Protein AF-0000000080255207 (afdb_homodimer)

Nearest PDB structures (foldseek):
  7ung-assembly1_B9  TM=3.417E-01  e=5.383E+00  Homo sapiens
  8i7r-assembly1_C6  TM=3.557E-01  e=6.731E+00  Mus musculus
  7ung-assembly1_B0  TM=2.820E-01  e=6.731E+00  Homo sapiens
  7ung-assembly1_B9  TM=3.415E-01  e=4.835E+00  Homo sapiens
  8i7r-assembly1_C6  TM=3.539E-01  e=5.406E+00  Mus musculus

Sequence (356 aa):
MAAMGSPAFNKKSSTHNKHGVPFLYSPQSVLHAMDQFNHAVDTMEHNVLVPCRLQDIDDPVMGDLHAAYKLLARTKINLMYGDTVEVHRKTSRMQPPPVSPTAMTDSTMSLASDGSSETSDIGGDGDSPSPTPTLDPTMVKLHQALNQNLRTLCGILEQMTEAANRVTNLYLNEVAGPMAAMGSPAFNKKSSTHNKHGVPFLYSPQSVLHAMDQFNHAVDTMEHNVLVPCRLQDIDDPVMGDLHAAYKLLARTKINLMYGDTVEVHRKTSRMQPPPVSPTAMTDSTMSLASDGSSETSDIGGDGDSPSPTPTLDPTMVKLHQALNQNLRTLCGILEQMTEAANRVTNLYLNEVAGP

Structure (mmCIF, N/CA/C/O backbone):
data_AF-0000000080255207-model_v1
#
loop_
_entity.id
_entity.type
_entity.pdbx_description
1 polymer 'Mid1-interacting protein 1'
#
loop_
_atom_site.group_PDB
_atom_site.id
_atom_site.type_symbol
_atom_site.label_atom_id
_atom_site.label_alt_id
_atom_site.label_comp_id
_atom_site.label_asym_id
_atom_site.label_entity_id
_atom_site.label_seq_id
_atom_site.pdbx_PDB_ins_code
_atom_site.Cartn_x
_atom_site.Cartn_y
_atom_site.Cartn_z
_atom_site.occupancy
_atom_site.B_iso_or_equiv
_atom_site.auth_seq_id
_atom_site.auth_comp_id
_atom_site.auth_asym_id
_atom_site.auth_atom_id
_atom_site.pdbx_PDB_model_num
ATOM 1 N N . MET A 1 1 ? -30.031 61.875 -6.086 1 28.55 1 MET A N 1
ATOM 2 C CA . MET A 1 1 ? -28.891 61.219 -5.445 1 28.55 1 MET A CA 1
ATOM 3 C C . MET A 1 1 ? -28.969 59.719 -5.66 1 28.55 1 MET A C 1
ATOM 5 O O . MET A 1 1 ? -29.891 59.062 -5.172 1 28.55 1 MET A O 1
ATOM 9 N N . ALA A 1 2 ? -28.422 59.281 -6.836 1 33.31 2 ALA A N 1
ATOM 10 C CA . ALA A 1 2 ? -28.594 58 -7.527 1 33.31 2 ALA A CA 1
ATOM 11 C C . ALA A 1 2 ? -27.938 56.875 -6.742 1 33.31 2 ALA A C 1
ATOM 13 O O . ALA A 1 2 ? -26.812 57 -6.281 1 33.31 2 ALA A O 1
ATOM 14 N N . ALA A 1 3 ? -28.781 56.125 -5.953 1 36.72 3 ALA A N 1
ATOM 15 C CA . ALA A 1 3 ? -28.453 54.969 -5.148 1 36.72 3 ALA A CA 1
ATOM 16 C C . ALA A 1 3 ? -27.703 53.906 -5.973 1 36.72 3 ALA A C 1
ATOM 18 O O . ALA A 1 3 ? -28.203 53.438 -6.996 1 36.72 3 ALA A O 1
ATOM 19 N N . MET A 1 4 ? -26.359 54.094 -6.086 1 34.66 4 MET A N 1
ATOM 20 C CA . MET A 1 4 ? -25.469 53.188 -6.781 1 34.66 4 MET A CA 1
ATOM 21 C C . MET A 1 4 ? -25.641 51.75 -6.277 1 34.66 4 MET A C 1
ATOM 23 O O . MET A 1 4 ? -25.672 51.531 -5.066 1 34.66 4 MET A O 1
ATOM 27 N N . GLY A 1 5 ? -26.484 50.969 -6.938 1 35.03 5 GLY A N 1
ATOM 28 C CA . GLY A 1 5 ? -26.734 49.562 -6.73 1 35.03 5 GLY A CA 1
ATOM 29 C C . GLY A 1 5 ? -25.453 48.75 -6.559 1 35.03 5 GLY A C 1
ATOM 30 O O . GLY A 1 5 ? -24.484 48.969 -7.277 1 35.03 5 GLY A O 1
ATOM 31 N N . SER A 1 6 ? -25.062 48.469 -5.27 1 36.28 6 SER A N 1
ATOM 32 C CA . SER A 1 6 ? -23.906 47.656 -4.93 1 36.28 6 SER A CA 1
ATOM 33 C C . SER A 1 6 ? -23.938 46.312 -5.703 1 36.28 6 SER A C 1
ATOM 35 O O . SER A 1 6 ? -24.969 45.656 -5.762 1 36.28 6 SER A O 1
ATOM 37 N N . PRO A 1 7 ? -23.016 46.219 -6.738 1 35.06 7 PRO A N 1
ATOM 38 C CA . PRO A 1 7 ? -22.953 44.938 -7.492 1 35.06 7 PRO A CA 1
ATOM 39 C C . PRO A 1 7 ? -22.828 43.719 -6.586 1 35.06 7 PRO A C 1
ATOM 41 O O . PRO A 1 7 ? -22.344 43.844 -5.461 1 35.06 7 PRO A O 1
ATOM 44 N N . ALA A 1 8 ? -23.859 42.844 -6.551 1 33.44 8 ALA A N 1
ATOM 45 C CA . ALA A 1 8 ? -23.906 41.5 -5.949 1 33.44 8 ALA A CA 1
ATOM 46 C C . ALA A 1 8 ? -22.656 40.688 -6.297 1 33.44 8 ALA A C 1
ATOM 48 O O . ALA A 1 8 ? -22.25 40.625 -7.461 1 33.44 8 ALA A O 1
ATOM 49 N N . PHE A 1 9 ? -21.578 40.719 -5.418 1 31.22 9 PHE A N 1
ATOM 50 C CA . PHE A 1 9 ? -20.453 39.812 -5.496 1 31.22 9 PHE A CA 1
ATOM 51 C C . PHE A 1 9 ? -20.953 38.375 -5.691 1 31.22 9 PHE A C 1
ATOM 53 O O . PHE A 1 9 ? -21.656 37.844 -4.84 1 31.22 9 PHE A O 1
ATOM 60 N N . ASN A 1 10 ? -21.156 37.969 -6.938 1 29.92 10 ASN A N 1
ATOM 61 C CA . ASN A 1 10 ? -21.391 36.562 -7.277 1 29.92 10 ASN A CA 1
ATOM 62 C C . ASN A 1 10 ? -20.375 35.625 -6.617 1 29.92 10 ASN A C 1
ATOM 64 O O . ASN A 1 10 ? -19.172 35.75 -6.887 1 29.92 10 ASN A O 1
ATOM 68 N N . LYS A 1 11 ? -20.641 35.312 -5.355 1 33.31 11 LYS A N 1
ATOM 69 C CA . LYS A 1 11 ? -19.906 34.188 -4.762 1 33.31 11 LYS A CA 1
ATOM 70 C C . LYS A 1 11 ? -19.766 33.031 -5.754 1 33.31 11 LYS A C 1
ATOM 72 O O . LYS A 1 11 ? -20.75 32.406 -6.105 1 33.31 11 LYS A O 1
ATOM 77 N N . LYS A 1 12 ? -18.844 33.156 -6.75 1 32.31 12 LYS A N 1
ATOM 78 C CA . LYS A 1 12 ? -18.5 31.984 -7.57 1 32.31 12 LYS A CA 1
ATOM 79 C C . LYS A 1 12 ? -18.328 30.734 -6.715 1 32.31 12 LYS A C 1
ATOM 81 O O . LYS A 1 12 ? -17.5 30.703 -5.809 1 32.31 12 LYS A O 1
ATOM 86 N N . SER A 1 13 ? -19.375 30 -6.52 1 31.97 13 SER A N 1
ATOM 87 C CA . SER A 1 13 ? -19.297 28.609 -6.078 1 31.97 13 SER A CA 1
ATOM 88 C C . SER A 1 13 ? -18.188 27.859 -6.797 1 31.97 13 SER A C 1
ATOM 90 O O . SER A 1 13 ? -18.188 27.766 -8.031 1 31.97 13 SER A O 1
ATOM 92 N N . SER A 1 14 ? -16.953 28.172 -6.434 1 34.31 14 SER A N 1
ATOM 93 C CA . SER A 1 14 ? -15.938 27.266 -6.926 1 34.31 14 SER A CA 1
ATOM 94 C C . SER A 1 14 ? -16.438 25.812 -6.934 1 34.31 14 SER A C 1
ATOM 96 O O . SER A 1 14 ? -16.781 25.266 -5.887 1 34.31 14 SER A O 1
ATOM 98 N N . THR A 1 15 ? -17.203 25.531 -7.93 1 33.31 15 THR A N 1
ATOM 99 C CA . THR A 1 15 ? -17.359 24.109 -8.25 1 33.31 15 THR A CA 1
ATOM 100 C C . THR A 1 15 ? -16.016 23.391 -8.172 1 33.31 15 THR A C 1
ATOM 102 O O . THR A 1 15 ? -15.094 23.688 -8.938 1 33.31 15 THR A O 1
ATOM 105 N N . HIS A 1 16 ? -15.461 23.109 -7.031 1 34.41 16 HIS A N 1
ATOM 106 C CA . HIS A 1 16 ? -14.484 22.031 -6.98 1 34.41 16 HIS A CA 1
ATOM 107 C C . HIS A 1 16 ? -14.844 20.922 -7.973 1 34.41 16 HIS A C 1
ATOM 109 O O . HIS A 1 16 ? -15.953 20.391 -7.934 1 34.41 16 HIS A O 1
ATOM 115 N N . ASN A 1 17 ? -14.531 21.125 -9.18 1 33.78 17 ASN A N 1
ATOM 116 C CA . ASN A 1 17 ? -14.516 20.031 -10.148 1 33.78 17 ASN A CA 1
ATOM 117 C C . ASN A 1 17 ? -14.172 18.703 -9.484 1 33.78 17 ASN A C 1
ATOM 119 O O . ASN A 1 17 ? -13.008 18.453 -9.156 1 33.78 17 ASN A O 1
ATOM 123 N N . LYS A 1 18 ? -14.977 18.188 -8.609 1 38.16 18 LYS A N 1
ATOM 124 C CA . LYS A 1 18 ? -15 16.781 -8.25 1 38.16 18 LYS A CA 1
ATOM 125 C C . LYS A 1 18 ? -14.883 15.891 -9.492 1 38.16 18 LYS A C 1
ATOM 127 O O . LYS A 1 18 ? -15.562 14.867 -9.602 1 38.16 18 LYS A O 1
ATOM 132 N N . HIS A 1 19 ? -14.617 16.391 -10.625 1 39.28 19 HIS A N 1
ATOM 133 C CA . HIS A 1 19 ? -14.633 15.625 -11.867 1 39.28 19 HIS A CA 1
ATOM 134 C C . HIS A 1 19 ? -13.758 14.383 -11.766 1 39.28 19 HIS A C 1
ATOM 136 O O . HIS A 1 19 ? -13.398 13.789 -12.781 1 39.28 19 HIS A O 1
ATOM 142 N N . GLY A 1 20 ? -12.945 14.203 -10.672 1 39.5 20 GLY A N 1
ATOM 143 C CA . GLY A 1 20 ? -12.164 12.977 -10.758 1 39.5 20 GLY A CA 1
ATOM 144 C C . GLY A 1 20 ? -13.023 11.734 -10.906 1 39.5 20 GLY A C 1
ATOM 145 O O . GLY A 1 20 ? -14.18 11.719 -10.5 1 39.5 20 GLY A O 1
ATOM 146 N N . VAL A 1 21 ? -13.125 11.047 -11.969 1 43.66 21 VAL A N 1
ATOM 147 C CA . VAL A 1 21 ? -13.648 9.688 -11.961 1 43.66 21 VAL A CA 1
ATOM 148 C C . VAL A 1 21 ? -13.578 9.117 -10.547 1 43.66 21 VAL A C 1
ATOM 150 O O . VAL A 1 21 ? -12.516 9.102 -9.922 1 43.66 21 VAL A O 1
ATOM 153 N N . PRO A 1 22 ? -14.562 9.234 -9.711 1 49.91 22 PRO A N 1
ATOM 154 C CA . PRO A 1 22 ? -14.461 8.625 -8.383 1 49.91 22 PRO A CA 1
ATOM 155 C C . PRO A 1 22 ? -13.781 7.258 -8.414 1 49.91 22 PRO A C 1
ATOM 157 O O . PRO A 1 22 ? -14.273 6.336 -9.07 1 49.91 22 PRO A O 1
ATOM 160 N N . PHE A 1 23 ? -12.586 7.102 -8.758 1 58.91 23 PHE A N 1
ATOM 161 C CA . PHE A 1 23 ? -12.055 5.77 -8.508 1 58.91 23 PHE A CA 1
ATOM 162 C C . PHE A 1 23 ? -12.734 5.125 -7.309 1 58.91 23 PHE A C 1
ATOM 164 O O . PHE A 1 23 ? -12.594 5.598 -6.18 1 58.91 23 PHE A O 1
ATOM 171 N N . LEU A 1 24 ? -13.898 4.449 -7.496 1 77.25 24 LEU A N 1
ATOM 172 C CA . LEU A 1 24 ? -14.672 3.77 -6.465 1 77.25 24 LEU A CA 1
ATOM 173 C C . LEU A 1 24 ? -13.883 2.619 -5.855 1 77.25 24 LEU A C 1
ATOM 175 O O . LEU A 1 24 ? -13.93 1.492 -6.355 1 77.25 24 LEU A O 1
ATOM 179 N N . TYR A 1 25 ? -12.773 3.092 -5.121 1 89.94 25 TYR A N 1
ATOM 180 C CA . TYR A 1 25 ? -12.117 2.041 -4.352 1 89.94 25 TYR A CA 1
ATOM 181 C C . TYR A 1 25 ? -13 1.572 -3.205 1 89.94 25 TYR A C 1
ATOM 183 O O . TYR A 1 25 ? -13.758 2.359 -2.639 1 89.94 25 TYR A O 1
ATOM 191 N N . SER A 1 26 ? -12.883 0.245 -2.92 1 92.12 26 SER A N 1
ATOM 192 C CA . SER A 1 26 ? -13.539 -0.256 -1.719 1 92.12 26 SER A CA 1
ATOM 193 C C . SER A 1 26 ? -13.07 0.497 -0.477 1 92.12 26 SER A C 1
ATOM 195 O O . SER A 1 26 ? -11.875 0.755 -0.316 1 92.12 26 SER A O 1
ATOM 197 N N . PRO A 1 27 ? -14.023 0.902 0.382 1 92.06 27 PRO A N 1
ATOM 198 C CA . PRO A 1 27 ? -13.648 1.655 1.581 1 92.06 27 PRO A CA 1
ATOM 199 C C . PRO A 1 27 ? -12.664 0.896 2.473 1 92.06 27 PRO A C 1
ATOM 201 O O . PRO A 1 27 ? -12.008 1.497 3.326 1 92.06 27 PRO A O 1
ATOM 204 N N . GLN A 1 28 ? -12.523 -0.422 2.248 1 90.31 28 GLN A N 1
ATOM 205 C CA . GLN A 1 28 ? -11.656 -1.241 3.086 1 90.31 28 GLN A CA 1
ATOM 206 C C . GLN A 1 28 ? -10.305 -1.475 2.416 1 90.31 28 GLN A C 1
ATOM 208 O O . GLN A 1 28 ? -9.406 -2.07 3.012 1 90.31 28 GLN A O 1
ATOM 213 N N . SER A 1 29 ? -10.133 -0.924 1.296 1 94.88 29 SER A N 1
ATOM 214 C CA . SER A 1 29 ? -8.914 -1.2 0.544 1 94.88 29 SER A CA 1
ATOM 215 C C . SER A 1 29 ? -7.816 -0.203 0.89 1 94.88 29 SER A C 1
ATOM 217 O O . SER A 1 29 ? -8.102 0.938 1.259 1 94.88 29 SER A O 1
ATOM 219 N N . VAL A 1 30 ? -6.684 -0.628 0.721 1 96.88 30 VAL A N 1
ATOM 220 C CA . VAL A 1 30 ? -5.535 0.245 0.938 1 96.88 30 VAL A CA 1
ATOM 221 C C . VAL A 1 30 ? -5.574 1.408 -0.049 1 96.88 30 VAL A C 1
ATOM 223 O O . VAL A 1 30 ? -5.141 2.518 0.271 1 96.88 30 VAL A O 1
ATOM 226 N N . LEU A 1 31 ? -6.047 1.137 -1.214 1 96.25 31 LEU A N 1
ATOM 227 C CA . LEU A 1 31 ? -6.152 2.172 -2.236 1 96.25 31 LEU A CA 1
ATOM 228 C C . LEU A 1 31 ? -7.074 3.297 -1.78 1 96.25 31 LEU A C 1
ATOM 230 O O . LEU A 1 31 ? -6.809 4.469 -2.047 1 96.25 31 LEU A O 1
ATOM 234 N N . HIS A 1 32 ? -8.133 2.893 -1.104 1 96.25 32 HIS A N 1
ATOM 235 C CA . HIS A 1 32 ? -9.031 3.895 -0.54 1 96.25 32 HIS A CA 1
ATOM 236 C C . HIS A 1 32 ? -8.328 4.727 0.523 1 96.25 32 HIS A C 1
ATOM 238 O O . HIS A 1 32 ? -8.438 5.957 0.531 1 96.25 32 HIS A O 1
ATOM 244 N N . ALA A 1 33 ? -7.621 4.074 1.362 1 97.75 33 ALA A N 1
ATOM 245 C CA . ALA A 1 33 ? -6.887 4.777 2.41 1 97.75 33 ALA A CA 1
ATOM 246 C C . ALA A 1 33 ? -5.852 5.727 1.812 1 97.75 33 ALA A C 1
ATOM 248 O O . ALA A 1 33 ? -5.684 6.852 2.289 1 97.75 33 ALA A O 1
ATOM 249 N N . MET A 1 34 ? -5.125 5.32 0.817 1 97.5 34 MET A N 1
ATOM 250 C CA . MET A 1 34 ? -4.141 6.156 0.135 1 97.5 34 MET A CA 1
ATOM 251 C C . MET A 1 34 ? -4.805 7.379 -0.493 1 97.5 34 MET A C 1
ATOM 253 O O . MET A 1 34 ? -4.281 8.492 -0.404 1 97.5 34 MET A O 1
ATOM 257 N N . ASP A 1 35 ? -5.898 7.125 -1.105 1 97.31 35 ASP A N 1
ATOM 258 C CA . ASP A 1 35 ? -6.637 8.211 -1.742 1 97.31 35 ASP A CA 1
ATOM 259 C C . ASP A 1 35 ? -7.109 9.234 -0.71 1 97.31 35 ASP A C 1
ATOM 261 O O . ASP A 1 35 ? -7.008 10.445 -0.935 1 97.31 35 ASP A O 1
ATOM 265 N N . GLN A 1 36 ? -7.594 8.773 0.369 1 98.19 36 GLN A N 1
ATOM 266 C CA . GLN A 1 36 ? -8.031 9.672 1.435 1 98.19 36 GLN A CA 1
ATOM 267 C C . GLN A 1 36 ? -6.871 10.523 1.943 1 98.19 36 GLN A C 1
ATOM 269 O O . GLN A 1 36 ? -7.02 11.734 2.131 1 98.19 36 GLN A O 1
ATOM 274 N N . PHE A 1 37 ? -5.805 9.867 2.17 1 98.69 37 PHE A N 1
ATOM 275 C CA . PHE A 1 37 ? -4.633 10.586 2.645 1 98.69 37 PHE A CA 1
ATOM 276 C C . PHE A 1 37 ? -4.184 11.625 1.626 1 98.69 37 PHE A C 1
ATOM 278 O O . PHE A 1 37 ? -3.943 12.781 1.978 1 98.69 37 PHE A O 1
ATOM 285 N N . ASN A 1 38 ? -4.027 11.266 0.378 1 98.38 38 ASN A N 1
ATOM 286 C CA . ASN A 1 38 ? -3.625 12.188 -0.681 1 98.38 38 ASN A CA 1
ATOM 287 C C . ASN A 1 38 ? -4.543 13.398 -0.752 1 98.38 38 ASN A C 1
ATOM 289 O O . ASN A 1 38 ? -4.078 14.531 -0.879 1 98.38 38 ASN A O 1
ATOM 293 N N . HIS A 1 39 ? -5.793 13.125 -0.651 1 98.19 39 HIS A N 1
ATOM 294 C CA . HIS A 1 39 ? -6.77 14.203 -0.702 1 98.19 39 HIS A CA 1
ATOM 295 C C . HIS A 1 39 ? -6.613 15.148 0.49 1 98.19 39 HIS A C 1
ATOM 297 O O . HIS A 1 39 ? -6.668 16.375 0.333 1 98.19 39 HIS A O 1
ATOM 303 N N . ALA A 1 40 ? -6.473 14.586 1.638 1 98.81 40 ALA A N 1
ATOM 304 C CA . ALA A 1 40 ? -6.301 15.398 2.84 1 98.81 40 ALA A CA 1
ATOM 305 C C . ALA A 1 40 ? -5.066 16.297 2.729 1 98.81 40 ALA A C 1
ATOM 307 O O . ALA A 1 40 ? -5.109 17.469 3.092 1 98.81 40 ALA A O 1
ATOM 308 N N . VAL A 1 41 ? -3.963 15.781 2.24 1 98.88 41 VAL A N 1
ATOM 309 C CA . VAL A 1 41 ? -2.74 16.562 2.109 1 98.88 41 VAL A CA 1
ATOM 310 C C . VAL A 1 41 ? -2.91 17.609 1.009 1 98.88 41 VAL A C 1
ATOM 312 O O . VAL A 1 41 ? -2.445 18.75 1.144 1 98.88 41 VAL A O 1
ATOM 315 N N . ASP A 1 42 ? -3.557 17.266 -0.059 1 98.5 42 ASP A N 1
ATOM 316 C CA . ASP A 1 42 ? -3.865 18.25 -1.083 1 98.5 42 ASP A CA 1
ATOM 317 C C . ASP A 1 42 ? -4.648 19.422 -0.494 1 98.5 42 ASP A C 1
ATOM 319 O O . ASP A 1 42 ? -4.34 20.578 -0.767 1 98.5 42 ASP A O 1
ATOM 323 N N . THR A 1 43 ? -5.637 19.094 0.191 1 98.75 43 THR A N 1
ATOM 324 C CA . THR A 1 43 ? -6.457 20.109 0.846 1 98.75 43 THR A CA 1
ATOM 325 C C . THR A 1 43 ? -5.613 20.953 1.8 1 98.75 43 THR A C 1
ATOM 327 O O . THR A 1 43 ? -5.758 22.172 1.845 1 98.75 43 THR A O 1
ATOM 330 N N . MET A 1 44 ? -4.785 20.297 2.617 1 98.69 44 MET A N 1
ATOM 331 C CA . MET A 1 44 ? -3.861 20.984 3.52 1 98.69 44 MET A CA 1
ATOM 332 C C . MET A 1 44 ? -2.992 21.969 2.76 1 98.69 44 MET A C 1
ATOM 334 O O . MET A 1 44 ? -2.928 23.156 3.121 1 98.69 44 MET A O 1
ATOM 338 N N . GLU A 1 45 ? -2.389 21.531 1.677 1 98.5 45 GLU A N 1
ATOM 339 C CA . GLU A 1 45 ? -1.49 22.359 0.877 1 98.5 45 GLU A CA 1
ATOM 340 C C . GLU A 1 45 ? -2.24 23.516 0.223 1 98.5 45 GLU A C 1
ATOM 342 O O . GLU A 1 45 ? -1.688 24.609 0.057 1 98.5 45 GLU A O 1
ATOM 347 N N . HIS A 1 46 ? -3.449 23.328 -0.116 1 97.88 46 HIS A N 1
ATOM 348 C CA . HIS A 1 46 ? -4.266 24.344 -0.764 1 97.88 46 HIS A CA 1
ATOM 349 C C . HIS A 1 46 ? -4.68 25.438 0.224 1 97.88 46 HIS A C 1
ATOM 351 O O . HIS A 1 46 ? -4.734 26.609 -0.132 1 97.88 46 HIS A O 1
ATOM 357 N N . ASN A 1 47 ? -4.926 25.078 1.382 1 97.62 47 ASN A N 1
ATOM 358 C CA . ASN A 1 47 ? -5.484 26 2.365 1 97.62 47 ASN A CA 1
ATOM 359 C C . ASN A 1 47 ? -4.387 26.703 3.152 1 97.62 47 ASN A C 1
ATOM 361 O O . ASN A 1 47 ? -4.555 27.859 3.551 1 97.62 47 ASN A O 1
ATOM 365 N N . VAL A 1 48 ? -3.305 25.969 3.418 1 97.94 48 VAL A N 1
ATOM 366 C CA . VAL A 1 48 ? -2.199 26.562 4.156 1 97.94 48 VAL A CA 1
ATOM 367 C C . VAL A 1 48 ? -1.355 27.422 3.221 1 97.94 48 VAL A C 1
ATOM 369 O O . VAL A 1 48 ? -0.366 26.953 2.654 1 97.94 48 VAL A O 1
ATOM 372 N N . LEU A 1 49 ? -1.619 28.719 3.176 1 95.62 49 LEU A N 1
ATOM 373 C CA . LEU A 1 49 ? -1.043 29.625 2.189 1 95.62 49 LEU A CA 1
ATOM 374 C C . LEU A 1 49 ? 0.357 30.062 2.605 1 95.62 49 LEU A C 1
ATOM 376 O O . LEU A 1 49 ? 1.215 30.312 1.754 1 95.62 49 LEU A O 1
ATOM 380 N N . VAL A 1 50 ? 0.615 30.219 3.869 1 96.38 50 VAL A N 1
ATOM 381 C CA . VAL A 1 50 ? 1.909 30.609 4.426 1 96.38 50 VAL A CA 1
ATOM 382 C C . VAL A 1 50 ? 2.316 29.609 5.508 1 96.38 50 VAL A C 1
ATOM 384 O O . VAL A 1 50 ? 2.115 29.859 6.699 1 96.38 50 VAL A O 1
ATOM 387 N N . PRO A 1 51 ? 3.039 28.547 5.195 1 96.56 51 PRO A N 1
ATOM 388 C CA . PRO A 1 51 ? 3.314 27.438 6.109 1 96.56 51 PRO A CA 1
ATOM 389 C C . PRO A 1 51 ? 4.043 27.875 7.375 1 96.56 51 PRO A C 1
ATOM 391 O O . PRO A 1 51 ? 3.783 27.344 8.461 1 96.56 51 PRO A O 1
ATOM 394 N N . CYS A 1 52 ? 4.852 28.891 7.328 1 96 52 CYS A N 1
ATOM 395 C CA . CYS A 1 52 ? 5.637 29.312 8.484 1 96 52 CYS A CA 1
ATOM 396 C C . CYS A 1 52 ? 4.742 29.875 9.578 1 96 52 CYS A C 1
ATOM 398 O O . CYS A 1 52 ? 5.152 29.984 10.734 1 96 52 CYS A O 1
ATOM 400 N N . ARG A 1 53 ? 3.488 30.328 9.25 1 96.31 53 ARG A N 1
ATOM 401 C CA . AR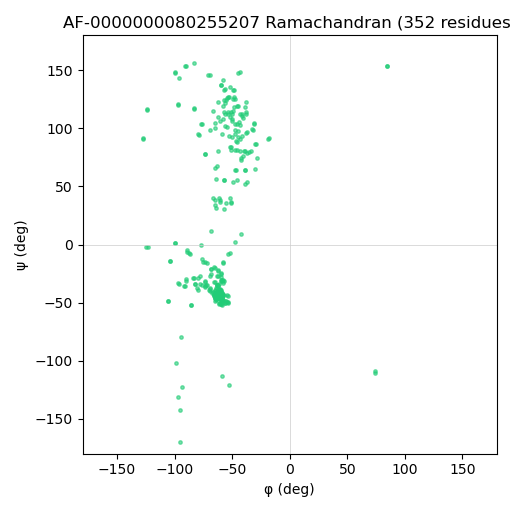G A 1 53 ? 2.555 30.844 10.242 1 96.31 53 ARG A CA 1
ATOM 402 C C . ARG A 1 53 ? 2.125 29.734 11.211 1 96.31 53 ARG A C 1
ATOM 404 O O . ARG A 1 53 ? 1.653 30.031 12.312 1 96.31 53 ARG A O 1
ATOM 411 N N . LEU A 1 54 ? 2.297 28.531 10.812 1 97 54 LEU A N 1
ATOM 412 C CA . LEU A 1 54 ? 1.992 27.391 11.68 1 97 54 LEU A CA 1
ATOM 413 C C . LEU A 1 54 ? 2.885 27.391 12.914 1 97 54 LEU A C 1
ATOM 415 O O . LEU A 1 54 ? 2.521 26.828 13.945 1 97 54 LEU A O 1
ATOM 419 N N . GLN A 1 55 ? 4.031 27.938 12.812 1 95.44 55 GLN A N 1
ATOM 420 C CA . GLN A 1 55 ? 4.961 28 13.938 1 95.44 55 GLN A CA 1
ATOM 421 C C . GLN A 1 55 ? 4.383 28.812 15.086 1 95.44 55 GLN A C 1
ATOM 423 O O . GLN A 1 55 ? 4.824 28.672 16.234 1 95.44 55 GLN A O 1
ATOM 428 N N . ASP A 1 56 ? 3.398 29.703 14.781 1 93.94 56 ASP A N 1
ATOM 429 C CA . ASP A 1 56 ? 2.809 30.594 15.773 1 93.94 56 ASP A CA 1
ATOM 430 C C . ASP A 1 56 ? 1.645 29.922 16.5 1 93.94 56 ASP A C 1
ATOM 432 O O . ASP A 1 56 ? 1.047 30.5 17.406 1 93.94 56 ASP A O 1
ATOM 436 N N . ILE A 1 57 ? 1.313 28.797 16.016 1 95.31 57 ILE A N 1
ATOM 437 C CA . ILE A 1 57 ? 0.197 28.062 16.609 1 95.31 57 ILE A CA 1
ATOM 438 C C . ILE A 1 57 ? 0.726 27.016 17.594 1 95.31 57 ILE A C 1
ATOM 440 O O . ILE A 1 57 ? 1.54 26.172 17.219 1 95.31 57 ILE A O 1
ATOM 444 N N . ASP A 1 58 ? 0.295 27.156 18.859 1 91.5 58 ASP A N 1
ATOM 445 C CA . ASP A 1 58 ? 0.658 26.172 19.859 1 91.5 58 ASP A CA 1
ATOM 446 C C . ASP A 1 58 ? -0.284 24.969 19.812 1 91.5 58 ASP A C 1
ATOM 448 O O . ASP A 1 58 ? -1.488 25.109 20.047 1 91.5 58 ASP A O 1
ATOM 452 N N . ASP A 1 59 ? 0.206 23.828 19.516 1 95.44 59 ASP A N 1
ATOM 453 C CA . ASP A 1 59 ? -0.576 22.594 19.484 1 95.44 59 ASP A CA 1
ATOM 454 C C . ASP A 1 59 ? 0.022 21.531 20.406 1 95.44 59 ASP A C 1
ATOM 456 O O . ASP A 1 59 ? 1.111 21.016 20.141 1 95.44 59 ASP A O 1
ATOM 460 N N . PRO A 1 60 ? -0.691 21.141 21.406 1 94.25 60 PRO A N 1
ATOM 461 C CA . PRO A 1 60 ? -0.158 20.172 22.359 1 94.25 60 PRO A CA 1
ATOM 462 C C . PRO A 1 60 ? -0.103 18.75 21.781 1 94.25 60 PRO A C 1
ATOM 464 O O . PRO A 1 60 ? 0.59 17.891 22.328 1 94.25 60 PRO A O 1
ATOM 467 N N . VAL A 1 61 ? -0.769 18.547 20.719 1 95.19 61 VAL A N 1
ATOM 468 C CA . VAL A 1 61 ? -0.881 17.203 20.156 1 95.19 61 VAL A CA 1
ATOM 469 C C . VAL A 1 61 ? 0.319 16.922 19.25 1 95.19 61 VAL A C 1
ATOM 471 O O . VAL A 1 61 ? 1.042 15.945 19.469 1 95.19 61 VAL A O 1
ATOM 474 N N . MET A 1 62 ? 0.61 17.828 18.281 1 96.31 62 MET A N 1
ATOM 475 C CA . MET A 1 62 ? 1.639 17.578 17.281 1 96.31 62 MET A CA 1
ATOM 476 C C . MET A 1 62 ? 2.9 18.375 17.578 1 96.31 62 MET A C 1
ATOM 478 O O . MET A 1 62 ? 3.965 18.094 17.031 1 96.31 62 MET A O 1
ATOM 482 N N . GLY A 1 63 ? 2.785 19.344 18.469 1 95.75 63 GLY A N 1
ATOM 483 C CA . GLY A 1 63 ? 3.91 20.219 18.734 1 95.75 63 GLY A CA 1
ATOM 484 C C . GLY A 1 63 ? 4.168 21.219 17.625 1 95.75 63 GLY A C 1
ATOM 485 O O . GLY A 1 63 ? 3.332 22.094 17.375 1 95.75 63 GLY A O 1
ATOM 486 N N . ASP A 1 64 ? 5.207 21.078 16.922 1 96.88 64 ASP A N 1
ATOM 487 C CA . ASP A 1 64 ? 5.586 21.953 15.812 1 96.88 64 ASP A CA 1
ATOM 488 C C . ASP A 1 64 ? 4.746 21.656 14.57 1 96.88 64 ASP A C 1
ATOM 490 O O . ASP A 1 64 ? 5.062 20.75 13.805 1 96.88 64 ASP A O 1
ATOM 494 N N . LEU A 1 65 ? 3.832 22.484 14.312 1 97.88 65 LEU A N 1
ATOM 495 C CA . LEU A 1 65 ? 2.879 22.25 13.227 1 97.88 65 LEU A CA 1
ATOM 496 C C . LEU A 1 65 ? 3.531 22.469 11.867 1 97.88 65 LEU A C 1
ATOM 498 O O . LEU A 1 65 ? 3.139 21.844 10.883 1 97.88 65 LEU A O 1
ATOM 502 N N . HIS A 1 66 ? 4.461 23.359 11.859 1 98.12 66 HIS A N 1
ATOM 503 C CA . HIS A 1 66 ? 5.168 23.562 10.602 1 98.12 66 HIS A CA 1
ATOM 504 C C . HIS A 1 66 ? 5.941 22.312 10.195 1 98.12 66 HIS A C 1
ATOM 506 O O . HIS A 1 66 ? 5.922 21.922 9.031 1 98.12 66 HIS A O 1
ATOM 512 N N . ALA A 1 67 ? 6.562 21.734 11.141 1 98 67 ALA A N 1
ATOM 513 C CA . ALA A 1 67 ? 7.273 20.484 10.883 1 98 67 ALA A CA 1
ATOM 514 C C . ALA A 1 67 ? 6.301 19.375 10.492 1 98 67 ALA A C 1
ATOM 516 O O . ALA A 1 67 ? 6.613 18.547 9.633 1 98 67 ALA A O 1
ATOM 517 N N . ALA A 1 68 ? 5.191 19.359 11.133 1 98.5 68 ALA A N 1
ATOM 518 C CA . ALA A 1 68 ? 4.172 18.391 10.773 1 98.5 68 ALA A CA 1
ATOM 519 C C . ALA A 1 68 ? 3.729 18.562 9.32 1 98.5 68 ALA A C 1
ATOM 521 O O . ALA A 1 68 ? 3.602 17.578 8.578 1 98.5 68 ALA A O 1
ATOM 522 N N . TYR A 1 69 ? 3.512 19.75 8.984 1 98.62 69 TYR A N 1
ATOM 523 C CA . TYR A 1 69 ? 3.139 20.094 7.617 1 98.62 69 TYR A CA 1
ATOM 524 C C . TYR A 1 69 ? 4.16 19.547 6.621 1 98.62 69 TYR A C 1
ATOM 526 O O . TYR A 1 69 ? 3.801 18.891 5.648 1 98.62 69 TYR A O 1
ATOM 534 N N . LYS A 1 70 ? 5.379 19.781 6.871 1 98.5 70 LYS A N 1
ATOM 535 C CA . LYS A 1 70 ? 6.457 19.328 5.996 1 98.5 70 LYS A CA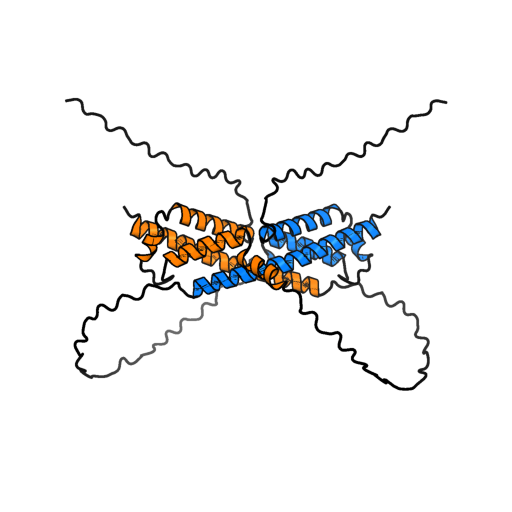 1
ATOM 536 C C . LYS A 1 70 ? 6.52 17.797 5.945 1 98.5 70 LYS A C 1
ATOM 538 O O . LYS A 1 70 ? 6.719 17.219 4.875 1 98.5 70 LYS A O 1
ATOM 543 N N . LEU A 1 71 ? 6.398 17.219 7.051 1 98.44 71 LEU A N 1
ATOM 544 C CA . LEU A 1 71 ? 6.465 15.758 7.125 1 98.44 71 LEU A CA 1
ATOM 545 C C . LEU A 1 71 ? 5.34 15.125 6.316 1 98.44 71 LEU A C 1
ATOM 547 O O . LEU A 1 71 ? 5.574 14.172 5.562 1 98.44 71 LEU A O 1
ATOM 551 N N . LEU A 1 72 ? 4.152 15.625 6.465 1 98.75 72 LEU A N 1
ATOM 552 C CA . LEU A 1 72 ? 2.99 15.086 5.766 1 98.75 72 LEU A CA 1
ATOM 553 C C . LEU A 1 72 ? 3.137 15.266 4.258 1 98.75 72 LEU A C 1
ATOM 555 O O . LEU A 1 72 ? 2.828 14.352 3.488 1 98.75 72 LEU A O 1
ATOM 559 N N . ALA A 1 73 ? 3.619 16.422 3.85 1 98.38 73 ALA A N 1
ATOM 560 C CA . ALA A 1 73 ? 3.887 16.656 2.434 1 98.38 73 ALA A CA 1
ATOM 561 C C . ALA A 1 73 ? 4.922 15.672 1.897 1 98.38 73 ALA A C 1
ATOM 563 O O . ALA A 1 73 ? 4.75 15.117 0.808 1 98.38 73 ALA A O 1
ATOM 564 N N . ARG A 1 74 ? 5.875 15.445 2.652 1 97.5 74 ARG A N 1
ATOM 565 C CA . ARG A 1 74 ? 6.914 14.492 2.273 1 97.5 74 ARG A CA 1
ATOM 566 C C . ARG A 1 74 ? 6.352 13.078 2.184 1 97.5 74 ARG A C 1
ATOM 568 O O . ARG A 1 74 ? 6.691 12.328 1.267 1 97.5 74 ARG A O 1
ATOM 575 N N . THR A 1 75 ? 5.59 12.727 3.084 1 98.06 75 THR A N 1
ATOM 576 C CA . THR A 1 75 ? 4.969 11.406 3.102 1 98.06 75 THR A CA 1
ATOM 577 C C . THR A 1 75 ? 4.16 11.172 1.83 1 98.06 75 THR A C 1
ATOM 579 O O . THR A 1 75 ? 4.227 10.094 1.234 1 98.06 75 THR A O 1
ATOM 582 N N . LYS A 1 76 ? 3.436 12.141 1.446 1 98 76 LYS A N 1
ATOM 583 C CA . LYS A 1 76 ? 2.666 12.031 0.211 1 98 76 LYS A CA 1
ATOM 584 C C . LYS A 1 76 ? 3.58 11.766 -0.982 1 98 76 LYS A C 1
ATOM 586 O O . LYS A 1 76 ? 3.281 10.914 -1.821 1 98 76 LYS A O 1
ATOM 591 N N . ILE A 1 77 ? 4.68 12.414 -1.062 1 96.38 77 ILE A N 1
ATOM 592 C CA . ILE A 1 77 ? 5.637 12.258 -2.148 1 96.38 77 ILE A CA 1
ATOM 593 C C . ILE A 1 77 ? 6.199 10.836 -2.139 1 96.38 77 ILE A C 1
ATOM 595 O O . ILE A 1 77 ? 6.242 10.172 -3.176 1 96.38 77 ILE A O 1
ATOM 599 N N . ASN A 1 78 ? 6.559 10.391 -0.959 1 95.94 78 ASN A N 1
ATOM 600 C CA . ASN A 1 78 ? 7.094 9.039 -0.834 1 95.94 78 ASN A CA 1
ATOM 601 C C . ASN A 1 78 ? 6.062 7.992 -1.234 1 95.94 78 ASN A C 1
ATOM 603 O O . ASN A 1 78 ? 6.402 6.996 -1.875 1 95.94 78 ASN A O 1
ATOM 607 N N . LEU A 1 79 ? 4.867 8.188 -0.842 1 96.88 79 LEU A N 1
ATOM 608 C CA . LEU A 1 79 ? 3.771 7.27 -1.134 1 96.88 79 LEU A CA 1
ATOM 609 C C . LEU A 1 79 ? 3.547 7.148 -2.637 1 96.88 79 LEU A C 1
ATOM 611 O O . LEU A 1 79 ? 3.385 6.047 -3.16 1 96.88 79 LEU A O 1
ATOM 615 N N . MET A 1 80 ? 3.658 8.25 -3.359 1 94.31 80 MET A N 1
ATOM 616 C CA . MET A 1 80 ? 3.293 8.305 -4.773 1 94.31 80 MET A CA 1
ATOM 617 C C . MET A 1 80 ? 4.48 7.953 -5.656 1 94.31 80 MET A C 1
ATOM 619 O O . MET A 1 80 ? 4.312 7.371 -6.73 1 94.31 80 MET A O 1
ATOM 623 N N . TYR A 1 81 ? 5.699 8.266 -5.16 1 93.19 81 TYR A N 1
ATOM 624 C CA . TYR A 1 81 ? 6.836 8.18 -6.07 1 93.19 81 TYR A CA 1
ATOM 625 C C . TYR A 1 81 ? 7.918 7.266 -5.508 1 93.19 81 TYR A C 1
ATOM 627 O O . TYR A 1 81 ? 8.883 6.938 -6.199 1 93.19 81 TYR A O 1
ATOM 635 N N . GLY A 1 82 ? 7.738 6.734 -4.328 1 92.31 82 GLY A N 1
ATOM 636 C CA . GLY A 1 82 ? 8.773 5.941 -3.676 1 92.31 82 GLY A CA 1
ATOM 637 C C . GLY A 1 82 ? 9.773 6.785 -2.916 1 92.31 82 GLY A C 1
ATOM 638 O O . GLY A 1 82 ? 9.852 8 -3.107 1 92.31 82 GLY A O 1
ATOM 639 N N . ASP A 1 83 ? 10.359 6.16 -1.904 1 83.19 83 ASP A N 1
ATOM 640 C CA . ASP A 1 83 ? 11.375 6.855 -1.111 1 83.19 83 ASP A CA 1
ATOM 641 C C . ASP A 1 83 ? 12.68 6.98 -1.883 1 83.19 83 ASP A C 1
ATOM 643 O O . ASP A 1 83 ? 13.367 5.98 -2.127 1 83.19 83 ASP A O 1
ATOM 647 N N . THR A 1 84 ? 12.828 7.875 -2.816 1 64.38 84 THR A N 1
ATOM 648 C CA . THR A 1 84 ? 14.023 8.07 -3.633 1 64.38 84 THR A CA 1
ATOM 649 C C . THR A 1 84 ? 15.242 8.336 -2.756 1 64.38 84 THR A C 1
ATOM 651 O O . THR A 1 84 ? 16.375 8.211 -3.211 1 64.38 84 THR A O 1
ATOM 654 N N . VAL A 1 85 ? 15.062 8.93 -1.665 1 55.69 85 VAL A N 1
ATOM 655 C CA . VAL A 1 85 ? 16.25 9.203 -0.865 1 55.69 85 VAL A CA 1
ATOM 656 C C . VAL A 1 85 ? 16.969 7.895 -0.541 1 55.69 85 VAL A C 1
ATOM 658 O O . VAL A 1 85 ? 18.203 7.84 -0.522 1 55.69 85 VAL A O 1
ATOM 661 N N . GLU A 1 86 ? 16.234 6.855 -0.383 1 52.5 86 GLU A N 1
ATOM 662 C CA . GLU A 1 86 ? 16.891 5.602 -0.04 1 52.5 86 GLU A CA 1
ATOM 663 C C . GLU A 1 86 ? 17.422 4.898 -1.287 1 52.5 86 GLU A C 1
ATOM 665 O O . GLU A 1 86 ? 18.312 4.047 -1.197 1 52.5 86 GLU A O 1
ATOM 670 N N . VAL A 1 87 ? 16.812 5.102 -2.383 1 48.38 87 VAL A N 1
ATOM 671 C CA . VAL A 1 87 ? 17.344 4.48 -3.594 1 48.38 87 VAL A CA 1
ATOM 672 C C . VAL A 1 87 ? 18.766 4.977 -3.854 1 48.38 87 VAL A C 1
ATOM 674 O O . VAL A 1 87 ? 19.609 4.23 -4.355 1 48.38 87 VAL A O 1
ATOM 677 N N . HIS A 1 88 ? 18.938 6.164 -3.617 1 46 88 HIS A N 1
ATOM 678 C CA . HIS A 1 88 ? 20.328 6.617 -3.738 1 46 88 HIS A CA 1
ATOM 679 C C . HIS A 1 88 ? 21.234 5.863 -2.781 1 46 88 HIS A C 1
ATOM 681 O O . HIS A 1 88 ? 22.422 5.664 -3.072 1 46 88 HIS A O 1
ATOM 687 N N . ARG A 1 89 ? 20.719 5.441 -1.753 1 41.28 89 ARG A N 1
ATOM 688 C CA . ARG A 1 89 ? 21.625 4.738 -0.851 1 41.28 89 ARG A CA 1
ATOM 689 C C . ARG A 1 89 ? 21.891 3.322 -1.345 1 41.28 89 ARG A C 1
ATOM 691 O O . ARG A 1 89 ? 22.969 2.773 -1.103 1 41.28 89 ARG A O 1
ATOM 698 N N . LYS A 1 90 ? 20.969 2.648 -1.948 1 46.75 90 LYS A N 1
ATOM 699 C CA . LYS A 1 90 ? 21.297 1.312 -2.443 1 46.75 90 LYS A CA 1
ATOM 700 C C . LYS A 1 90 ? 22.266 1.375 -3.611 1 46.75 90 LYS A C 1
ATOM 702 O O . LYS A 1 90 ? 23.062 0.45 -3.816 1 46.75 90 LYS A O 1
ATOM 707 N N . THR A 1 91 ? 22.109 2.336 -4.453 1 43.78 91 THR A N 1
ATOM 708 C CA . THR A 1 91 ? 23.078 2.445 -5.543 1 43.78 91 THR A CA 1
ATOM 709 C C . THR A 1 91 ? 24.453 2.857 -5.016 1 43.78 91 THR A C 1
ATOM 711 O O . THR A 1 91 ? 25.469 2.602 -5.66 1 43.78 91 THR A O 1
ATOM 714 N N . SER A 1 92 ? 24.391 3.52 -3.896 1 43 92 SER A N 1
ATOM 715 C CA . SER A 1 92 ? 25.719 3.908 -3.408 1 43 92 SER A CA 1
ATOM 716 C C . SER A 1 92 ? 26.406 2.738 -2.725 1 43 92 SER A C 1
ATOM 718 O O . SER A 1 92 ? 27.594 2.826 -2.396 1 43 92 SER A O 1
ATOM 720 N N . ARG A 1 93 ? 25.609 1.856 -2.158 1 39 93 ARG A N 1
ATOM 721 C CA . ARG A 1 93 ? 26.281 0.767 -1.46 1 39 93 ARG A CA 1
ATOM 722 C C . ARG A 1 93 ? 26.844 -0.251 -2.447 1 39 93 ARG A C 1
ATOM 724 O O . ARG A 1 93 ? 27.406 -1.265 -2.043 1 39 93 ARG A O 1
ATOM 731 N N . MET A 1 94 ? 26.391 -0.165 -3.666 1 38.41 94 MET A N 1
ATOM 732 C CA . MET A 1 94 ? 27.109 -1.042 -4.582 1 38.41 94 MET A CA 1
ATOM 733 C C . MET A 1 94 ? 28.594 -0.68 -4.629 1 38.41 94 MET A C 1
ATOM 735 O O . MET A 1 94 ? 29.031 0.074 -5.504 1 38.41 94 MET A O 1
ATOM 739 N N . GLN A 1 95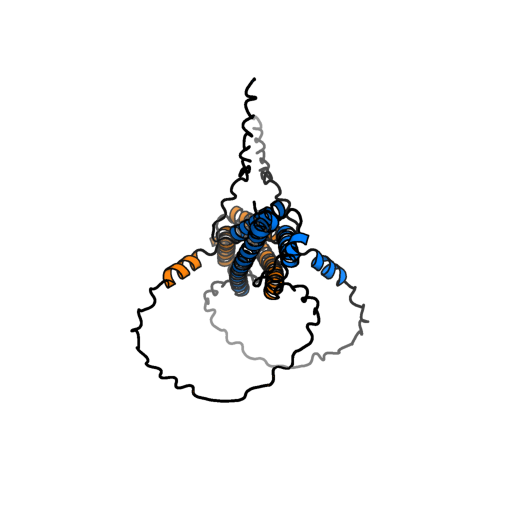 ? 29.141 -0.332 -3.488 1 39.53 95 GLN A N 1
ATOM 740 C CA . GLN A 1 95 ? 30.594 -0.309 -3.543 1 39.53 95 GLN A CA 1
ATOM 741 C C . GLN A 1 95 ? 31.156 -1.663 -3.973 1 39.53 95 GLN A C 1
ATOM 743 O O . GLN A 1 95 ? 30.688 -2.707 -3.518 1 39.53 95 GLN A O 1
ATOM 748 N N . PRO A 1 96 ? 31.938 -1.784 -4.984 1 40.31 96 PRO A N 1
ATOM 749 C CA . PRO A 1 96 ? 32.562 -3.01 -5.48 1 40.31 96 PRO A CA 1
ATOM 750 C C . PRO A 1 96 ? 33.219 -3.838 -4.367 1 40.31 96 PRO A C 1
ATOM 752 O O . PRO A 1 96 ? 33.844 -3.281 -3.465 1 40.31 96 PRO A O 1
ATOM 755 N N . PRO A 1 97 ? 32.562 -4.902 -3.969 1 40.06 97 PRO A N 1
ATOM 756 C CA . PRO A 1 97 ? 33.219 -5.719 -2.943 1 40.06 97 PRO A CA 1
ATOM 757 C C . PRO A 1 97 ? 34.719 -5.82 -3.141 1 40.06 97 PRO A C 1
ATOM 759 O O . PRO A 1 97 ? 35.219 -5.734 -4.27 1 40.06 97 PRO A O 1
ATOM 762 N N . PRO A 1 98 ? 35.438 -5.453 -2.213 1 37.78 98 PRO A N 1
ATOM 763 C CA . PRO A 1 98 ? 36.875 -5.613 -2.402 1 37.78 98 PRO A CA 1
ATOM 764 C C . PRO A 1 98 ? 37.281 -7.008 -2.898 1 37.78 98 PRO A C 1
ATOM 766 O O . PRO A 1 98 ? 36.594 -7.984 -2.584 1 37.78 98 PRO A O 1
ATOM 769 N N . VAL A 1 99 ? 37.844 -7.09 -3.996 1 34.59 99 VAL A N 1
ATOM 770 C CA . VAL A 1 99 ? 38.406 -8.25 -4.68 1 34.59 99 VAL A CA 1
ATOM 771 C C . VAL A 1 99 ? 39.281 -9.047 -3.707 1 34.59 99 VAL A C 1
ATOM 773 O O . VAL A 1 99 ? 40.312 -8.562 -3.234 1 34.59 99 VAL A O 1
ATOM 776 N N . SER A 1 100 ? 38.781 -9.625 -2.646 1 34.97 100 SER A N 1
ATOM 777 C CA . SER A 1 100 ? 39.656 -10.414 -1.803 1 34.97 100 SER A CA 1
ATOM 778 C C . SER A 1 100 ? 40.406 -11.477 -2.615 1 34.97 100 SER A C 1
ATOM 780 O O . SER A 1 100 ? 39.844 -12.016 -3.578 1 34.97 100 SER A O 1
ATOM 782 N N . PRO A 1 101 ? 41.719 -11.539 -2.529 1 32.81 101 PRO A N 1
ATOM 783 C CA . PRO A 1 101 ? 42.594 -12.5 -3.186 1 32.81 101 PRO A CA 1
ATOM 784 C C . PRO A 1 101 ? 42.188 -13.945 -2.91 1 32.81 101 PRO A C 1
ATOM 786 O O . PRO A 1 101 ? 41.656 -14.25 -1.844 1 32.81 101 PRO A O 1
ATOM 789 N N . THR A 1 102 ? 41.781 -14.578 -3.9 1 28.44 102 THR A N 1
ATOM 790 C CA . THR A 1 102 ? 41.344 -15.953 -4.066 1 28.44 102 THR A CA 1
ATOM 791 C C . THR A 1 102 ? 42.344 -16.922 -3.449 1 28.44 102 THR A C 1
ATOM 793 O O . THR A 1 102 ? 43.469 -17.078 -3.953 1 28.44 102 THR A O 1
ATOM 796 N N . ALA A 1 103 ? 42.688 -16.703 -2.133 1 25.52 103 ALA A N 1
ATOM 797 C CA . ALA A 1 103 ? 43.625 -17.734 -1.695 1 25.52 103 ALA A CA 1
ATOM 798 C C . ALA A 1 103 ? 43.094 -19.125 -2.043 1 25.52 103 ALA A C 1
ATOM 800 O O . ALA A 1 103 ? 41.906 -19.406 -1.893 1 25.52 103 ALA A O 1
ATOM 801 N N . MET A 1 104 ? 43.719 -19.828 -2.941 1 25.73 104 MET A N 1
ATOM 802 C CA . MET A 1 104 ? 43.656 -21.141 -3.59 1 25.73 104 MET A CA 1
ATOM 803 C C . MET A 1 104 ? 43.688 -22.25 -2.557 1 25.73 104 MET A C 1
ATOM 805 O O . MET A 1 104 ? 44.75 -22.828 -2.285 1 25.73 104 MET A O 1
ATOM 809 N N . THR A 1 105 ? 43.062 -22.031 -1.396 1 24.03 105 THR A N 1
ATOM 810 C CA . THR A 1 105 ? 43.469 -23.125 -0.506 1 24.03 105 THR A CA 1
ATOM 811 C C . THR A 1 105 ? 43 -24.469 -1.067 1 24.03 105 THR A C 1
ATOM 813 O O . THR A 1 105 ? 41.875 -24.609 -1.521 1 24.03 105 THR A O 1
ATOM 816 N N . ASP A 1 106 ? 43.938 -25.359 -1.27 1 24.02 106 ASP A N 1
ATOM 817 C CA . ASP A 1 106 ? 44.188 -26.719 -1.774 1 24.02 106 ASP A CA 1
ATOM 818 C C . ASP A 1 106 ? 43.469 -27.75 -0.909 1 24.02 106 ASP A C 1
ATOM 820 O O . ASP A 1 106 ? 43.719 -28.953 -1.046 1 24.02 106 ASP A O 1
ATOM 824 N N . SER A 1 107 ? 42.344 -27.375 -0.357 1 23.11 107 SER A N 1
ATOM 825 C CA . SER A 1 107 ? 41.938 -28.359 0.64 1 23.11 107 SER A CA 1
ATOM 826 C C . SER A 1 107 ? 41.719 -29.734 0.009 1 23.11 107 SER A C 1
ATOM 828 O O . SER A 1 107 ? 41.031 -29.859 -0.999 1 23.11 107 SER A O 1
ATOM 830 N N . THR A 1 108 ? 42.625 -30.562 0.272 1 24.05 108 THR A N 1
ATOM 831 C CA . THR A 1 108 ? 42.906 -31.953 -0.028 1 24.05 108 THR A CA 1
ATOM 832 C C . THR A 1 108 ? 41.812 -32.875 0.537 1 24.05 108 THR A C 1
ATOM 834 O O . THR A 1 108 ? 41.812 -33.156 1.736 1 24.05 108 THR A O 1
ATOM 837 N N . MET A 1 109 ? 40.625 -32.5 0.451 1 20.75 109 MET A N 1
ATOM 838 C CA . MET A 1 109 ? 39.719 -33.375 1.175 1 20.75 109 MET A CA 1
ATOM 839 C C . MET A 1 109 ? 39.844 -34.812 0.688 1 20.75 109 MET A C 1
ATOM 841 O O . MET A 1 109 ? 39.875 -35.062 -0.517 1 20.75 109 MET A O 1
ATOM 845 N N . SER A 1 110 ? 40.344 -35.625 1.557 1 23.72 110 SER A N 1
ATOM 846 C CA . SER A 1 110 ? 40.594 -37.031 1.622 1 23.72 110 SER A CA 1
ATOM 847 C C . SER A 1 110 ? 39.312 -37.844 1.385 1 23.72 110 SER A C 1
ATOM 849 O O . SER A 1 110 ? 38.281 -37.562 2.002 1 23.72 110 SER A O 1
ATOM 851 N N . LEU A 1 111 ? 39.156 -38.344 0.264 1 22.78 111 LEU A N 1
ATOM 852 C CA . LEU A 1 111 ? 38.156 -39.219 -0.353 1 22.78 111 LEU A CA 1
ATOM 853 C C . LEU A 1 111 ? 38 -40.531 0.401 1 22.78 111 LEU A C 1
ATOM 855 O O . LEU A 1 111 ? 37.469 -41.5 -0.124 1 22.78 111 LEU A O 1
ATOM 859 N N . ALA A 1 112 ? 38.219 -40.562 1.753 1 20.44 112 ALA A N 1
ATOM 860 C CA . ALA A 1 112 ? 38.406 -41.938 2.127 1 20.44 112 ALA A CA 1
ATOM 861 C C . ALA A 1 112 ? 37.25 -42.812 1.638 1 20.44 112 ALA A C 1
ATOM 863 O O . ALA A 1 112 ? 36.25 -42.281 1.11 1 20.44 112 ALA A O 1
ATOM 864 N N . SER A 1 113 ? 36.5 -43.531 2.67 1 21.02 113 SER A N 1
ATOM 865 C CA . SER A 1 113 ? 36.531 -44.938 2.979 1 21.02 113 SER A CA 1
ATOM 866 C C . SER A 1 113 ? 35.375 -45.688 2.299 1 21.02 113 SER A C 1
ATOM 868 O O . SER A 1 113 ? 34.469 -45.062 1.768 1 21.02 113 SER A O 1
ATOM 870 N N . ASP A 1 114 ? 34.625 -46.562 3.172 1 20.19 114 ASP A N 1
ATOM 871 C CA . ASP A 1 114 ? 34.438 -48 3.354 1 20.19 114 ASP A CA 1
ATOM 872 C C . ASP A 1 114 ? 33.188 -48.5 2.621 1 20.19 114 ASP A C 1
ATOM 874 O O . ASP A 1 114 ? 32.344 -47.688 2.209 1 20.19 114 ASP A O 1
ATOM 878 N N . GLY A 1 115 ? 32.75 -49.875 2.912 1 19.53 115 GLY A N 1
ATOM 879 C CA . GLY A 1 115 ? 32.438 -51.219 2.422 1 19.53 115 GLY A CA 1
ATOM 880 C C . GLY A 1 115 ? 30.969 -51.406 2.137 1 19.53 115 GLY A C 1
ATOM 881 O O . GLY A 1 115 ? 30.594 -51.875 1.056 1 19.53 115 GLY A O 1
ATOM 882 N N . SER A 1 116 ? 30.062 -51.656 3.205 1 23.78 116 SER A N 1
ATOM 883 C CA . SER A 1 116 ? 29.359 -52.906 3.336 1 23.78 116 SER A CA 1
ATOM 884 C C . SER A 1 116 ? 28.094 -52.938 2.477 1 23.78 116 SER A C 1
ATOM 886 O O . SER A 1 116 ? 27.578 -51.875 2.107 1 23.78 116 SER A O 1
ATOM 888 N N . SER A 1 117 ? 27.625 -54.25 2.105 1 24.17 117 SER A N 1
ATOM 889 C CA . SER A 1 117 ? 26.844 -55.062 1.169 1 24.17 117 SER A CA 1
ATOM 890 C C . SER A 1 117 ? 25.359 -54.938 1.427 1 24.17 117 SER A C 1
ATOM 892 O O . SER A 1 117 ? 24.547 -55.625 0.797 1 24.17 117 SER A O 1
ATOM 894 N N . GLU A 1 118 ? 24.875 -54.219 2.359 1 25.08 118 GLU A N 1
ATOM 895 C CA . GLU A 1 118 ? 23.609 -54.812 2.83 1 25.08 118 GLU A CA 1
ATOM 896 C C . GLU A 1 118 ? 22.609 -54.938 1.688 1 25.08 118 GLU A C 1
ATOM 898 O O . GLU A 1 118 ? 22.688 -54.219 0.699 1 25.08 118 GLU A O 1
ATOM 903 N N . THR A 1 119 ? 21.828 -56.156 1.76 1 27.84 119 THR A N 1
ATOM 904 C CA . THR A 1 119 ? 20.844 -56.969 1.097 1 27.84 119 THR A CA 1
ATOM 905 C C . THR A 1 119 ? 19.516 -56.219 0.938 1 27.84 119 THR A C 1
ATOM 907 O O . THR A 1 119 ? 18.938 -55.781 1.926 1 27.84 119 THR A O 1
ATOM 910 N N . SER A 1 120 ? 19.469 -55.469 0.036 1 26.7 120 SER A N 1
ATOM 911 C CA . SER A 1 120 ? 18.281 -54.656 -0.179 1 26.7 120 SER A CA 1
ATOM 912 C C . SER A 1 120 ? 17.047 -55.531 -0.369 1 26.7 120 SER A C 1
ATOM 914 O O . SER A 1 120 ? 17.047 -56.438 -1.193 1 26.7 120 SER A O 1
ATOM 916 N N . ASP A 1 121 ? 16.359 -55.719 0.75 1 30.14 121 ASP A N 1
ATOM 917 C CA . ASP A 1 121 ? 14.984 -56.25 0.779 1 30.14 121 ASP A CA 1
ATOM 918 C C . ASP A 1 121 ? 14.125 -55.562 -0.282 1 30.14 121 ASP A C 1
ATOM 920 O O . ASP A 1 121 ? 14.273 -54.375 -0.542 1 30.14 121 ASP A O 1
ATOM 924 N N . ILE A 1 122 ? 13.641 -56.344 -1.181 1 31.3 122 ILE A N 1
ATOM 925 C CA . ILE A 1 122 ? 12.758 -56.125 -2.312 1 31.3 122 ILE A CA 1
ATOM 926 C C . ILE A 1 122 ? 11.453 -55.5 -1.827 1 31.3 122 ILE A C 1
ATOM 928 O O . ILE A 1 122 ? 10.656 -56.125 -1.146 1 31.3 122 ILE A O 1
ATOM 932 N N . GLY A 1 123 ? 11.516 -54.344 -1.103 1 31.27 123 GLY A N 1
ATOM 933 C CA . GLY A 1 123 ? 10.234 -53.812 -0.686 1 31.27 123 GLY A CA 1
ATOM 934 C C . GLY A 1 123 ? 9.219 -53.75 -1.806 1 31.27 123 GLY A C 1
ATOM 935 O O . GLY A 1 123 ? 9.578 -53.719 -2.982 1 31.27 123 GLY A O 1
ATOM 936 N N . GLY A 1 124 ? 8.023 -54.344 -1.575 1 35.69 124 GLY A N 1
ATOM 937 C CA . GLY A 1 124 ? 6.75 -54.344 -2.275 1 35.69 124 GLY A CA 1
ATOM 938 C C . GLY A 1 124 ? 6.359 -52.969 -2.797 1 35.69 124 GLY A C 1
ATOM 939 O O . GLY A 1 124 ? 6.668 -51.938 -2.174 1 35.69 124 GLY A O 1
ATOM 940 N N . ASP A 1 125 ? 6.352 -52.844 -4.055 1 39.22 125 ASP A N 1
ATOM 941 C CA . ASP A 1 125 ? 5.992 -51.656 -4.84 1 39.22 125 ASP A CA 1
ATOM 942 C C . ASP A 1 125 ? 4.637 -51.125 -4.406 1 39.22 125 ASP A C 1
ATOM 944 O O . ASP A 1 125 ? 3.59 -51.625 -4.82 1 39.22 125 ASP A O 1
ATOM 948 N N . GLY A 1 126 ? 4.27 -51.094 -3.074 1 39.56 126 GLY A N 1
ATOM 949 C CA . GLY A 1 126 ? 2.998 -50.438 -2.844 1 39.56 126 GLY A CA 1
ATOM 950 C C . GLY A 1 126 ? 2.863 -49.125 -3.609 1 39.56 126 GLY A C 1
ATOM 951 O O . GLY A 1 126 ? 3.824 -48.344 -3.713 1 39.56 126 GLY A O 1
ATOM 952 N N . ASP A 1 127 ? 2.133 -49.125 -4.66 1 44.62 127 ASP A N 1
ATOM 953 C CA . ASP A 1 127 ? 1.691 -47.875 -5.273 1 44.62 127 ASP A CA 1
ATOM 954 C C . ASP A 1 127 ? 1.364 -46.844 -4.211 1 44.62 127 ASP A C 1
ATOM 956 O O . ASP A 1 127 ? 0.35 -46.938 -3.518 1 44.62 127 ASP A O 1
ATOM 960 N N . SER A 1 128 ? 2.176 -46.5 -3.291 1 49.34 128 SER A N 1
ATOM 961 C CA . SER A 1 128 ? 1.915 -45.344 -2.439 1 49.34 128 SER A CA 1
ATOM 962 C C . SER A 1 128 ? 1.273 -44.188 -3.23 1 49.34 128 SER A C 1
ATOM 964 O O . SER A 1 128 ? 1.779 -43.812 -4.281 1 49.34 128 SER A O 1
ATOM 966 N N . PRO A 1 129 ? -0.048 -44 -3.248 1 52.38 129 PRO A N 1
ATOM 967 C CA . PRO A 1 129 ? -0.614 -42.812 -3.885 1 52.38 129 PRO A CA 1
ATOM 968 C C . PRO A 1 129 ? 0.289 -41.594 -3.756 1 52.38 129 PRO A C 1
ATOM 970 O O . PRO A 1 129 ? 0.964 -41.438 -2.738 1 52.38 129 PRO A O 1
ATOM 973 N N . SER A 1 130 ? 1.033 -41.219 -4.664 1 55.44 130 SER A N 1
ATOM 974 C CA . SER A 1 130 ? 1.883 -40.031 -4.695 1 55.44 130 SER A CA 1
ATOM 975 C C . SER A 1 130 ? 1.277 -38.906 -3.881 1 55.44 130 SER A C 1
ATOM 977 O O . SER A 1 130 ? 0.096 -38.594 -4.035 1 55.44 130 SER A O 1
ATOM 979 N N . PRO A 1 131 ? 1.686 -38.562 -2.727 1 63.06 131 PRO A N 1
ATOM 980 C CA . PRO A 1 131 ? 1.146 -37.5 -1.888 1 63.06 131 PRO A CA 1
ATOM 981 C C . PRO A 1 131 ? 0.77 -36.25 -2.689 1 63.06 131 PRO A C 1
ATOM 983 O O . PRO A 1 131 ? 1.42 -35.938 -3.689 1 63.06 131 PRO A O 1
ATOM 986 N N . THR A 1 132 ? -0.538 -36 -2.824 1 71.88 132 THR A N 1
ATOM 987 C CA . THR A 1 132 ? -1.028 -34.781 -3.453 1 71.88 132 THR A CA 1
ATOM 988 C C . THR A 1 132 ? -0.147 -33.562 -3.084 1 71.88 132 THR A C 1
ATOM 990 O O . THR A 1 132 ? 0.162 -33.375 -1.91 1 71.88 132 THR A O 1
ATOM 993 N N . PRO A 1 133 ? 0.555 -33.031 -4.062 1 83.12 133 PRO A N 1
ATOM 994 C CA . PRO A 1 133 ? 1.43 -31.891 -3.754 1 83.12 133 PRO A CA 1
ATOM 995 C C . PRO A 1 133 ? 0.727 -30.797 -2.938 1 83.12 133 PRO A C 1
ATOM 997 O O . PRO A 1 133 ? -0.474 -30.578 -3.111 1 83.12 133 PRO A O 1
ATOM 1000 N N . THR A 1 134 ? 1.416 -30.359 -1.887 1 91.94 134 THR A N 1
ATOM 1001 C CA . THR A 1 134 ? 0.902 -29.281 -1.061 1 91.94 134 THR A CA 1
ATOM 1002 C C . THR A 1 134 ? 1.562 -27.953 -1.437 1 91.94 134 THR A C 1
ATOM 1004 O O . THR A 1 134 ? 2.688 -27.938 -1.939 1 91.94 134 THR A O 1
ATOM 1007 N N . LEU A 1 135 ? 0.856 -26.938 -1.305 1 95.62 135 LEU A N 1
ATOM 1008 C CA . LEU A 1 135 ? 1.392 -25.609 -1.586 1 95.62 135 LEU A CA 1
ATOM 1009 C C . LEU A 1 135 ? 2.592 -25.297 -0.695 1 95.62 135 LEU A C 1
ATOM 1011 O O . LEU A 1 135 ? 2.568 -25.594 0.504 1 95.62 135 LEU A O 1
ATOM 1015 N N . ASP A 1 136 ? 3.588 -24.734 -1.268 1 95.88 136 ASP A N 1
ATOM 1016 C CA . ASP A 1 136 ? 4.754 -24.281 -0.513 1 95.88 136 ASP A CA 1
ATOM 1017 C C . ASP A 1 136 ? 4.352 -23.375 0.635 1 95.88 136 ASP A C 1
ATOM 1019 O O . ASP A 1 136 ? 3.68 -22.359 0.419 1 95.88 136 ASP A O 1
ATOM 1023 N N . PRO A 1 137 ? 4.773 -23.688 1.785 1 96.31 137 PRO A N 1
ATOM 1024 C CA . PRO A 1 137 ? 4.41 -22.875 2.953 1 96.31 137 PRO A CA 1
ATOM 1025 C C . PRO A 1 137 ? 4.879 -21.438 2.838 1 96.31 137 PRO A C 1
ATOM 1027 O O . PRO A 1 137 ? 4.266 -20.531 3.424 1 96.31 137 PRO A O 1
ATOM 1030 N N . THR A 1 138 ? 5.891 -21.203 2.082 1 96.81 138 THR A N 1
ATOM 1031 C CA . THR A 1 138 ? 6.398 -19.844 1.893 1 96.81 138 THR A CA 1
ATOM 1032 C C . THR A 1 138 ? 5.344 -18.953 1.237 1 96.81 138 THR A C 1
ATOM 1034 O O . THR A 1 138 ? 5.219 -17.781 1.575 1 96.81 138 THR A O 1
ATOM 1037 N N . MET A 1 139 ? 4.582 -19.516 0.365 1 97.06 139 MET A N 1
ATOM 1038 C CA . MET A 1 139 ? 3.541 -18.766 -0.319 1 97.06 139 MET A CA 1
ATOM 1039 C C . MET A 1 139 ? 2.445 -18.344 0.655 1 97.06 139 MET A C 1
ATOM 1041 O O . MET A 1 139 ? 1.95 -17.219 0.592 1 97.06 139 MET A O 1
ATOM 1045 N N . VAL A 1 140 ? 2.146 -19.234 1.485 1 97.12 140 VAL A N 1
ATOM 1046 C CA . VAL A 1 140 ? 1.127 -18.953 2.49 1 97.12 140 VAL A CA 1
ATOM 1047 C C . VAL A 1 140 ? 1.626 -17.859 3.436 1 97.12 140 VAL A C 1
ATOM 1049 O O . VAL A 1 140 ? 0.885 -16.938 3.77 1 97.12 140 VAL A O 1
ATOM 1052 N N . LYS A 1 141 ? 2.828 -17.938 3.828 1 97.75 141 LYS A N 1
ATOM 1053 C CA . LYS A 1 141 ? 3.43 -16.953 4.711 1 97.75 141 LYS A CA 1
ATOM 1054 C C . LYS A 1 141 ? 3.479 -15.578 4.043 1 97.75 141 LYS A C 1
ATOM 1056 O O . LYS A 1 141 ? 3.221 -14.555 4.688 1 97.75 141 LYS A O 1
ATOM 1061 N N . LEU A 1 142 ? 3.83 -15.586 2.773 1 97.81 142 LEU A N 1
ATOM 1062 C CA . LEU A 1 142 ? 3.875 -14.336 2.025 1 97.81 142 LEU A CA 1
ATOM 1063 C C . LEU A 1 142 ? 2.5 -13.68 1.979 1 97.81 142 LEU A C 1
ATOM 1065 O O . LEU A 1 142 ? 2.373 -12.477 2.201 1 97.81 142 LEU A O 1
ATOM 1069 N N . HIS A 1 143 ? 1.532 -14.492 1.717 1 97.81 143 HIS A N 1
ATOM 1070 C CA . HIS A 1 143 ? 0.164 -13.992 1.664 1 97.81 143 HIS A CA 1
ATOM 1071 C C . HIS A 1 143 ? -0.259 -13.406 3.006 1 97.81 143 HIS A C 1
ATOM 1073 O O . HIS A 1 143 ? -0.847 -12.32 3.057 1 97.81 143 HIS A O 1
ATOM 1079 N N . GLN A 1 144 ? 0.039 -14.078 4.031 1 97.31 144 GLN A N 1
ATOM 1080 C CA . GLN A 1 144 ? -0.303 -13.602 5.367 1 97.31 144 GLN A CA 1
ATOM 1081 C C . GLN A 1 144 ? 0.437 -12.305 5.691 1 97.31 144 GLN A C 1
ATOM 1083 O O . GLN A 1 144 ? -0.15 -11.375 6.246 1 97.31 144 GLN A O 1
ATOM 1088 N N . ALA A 1 145 ? 1.701 -12.305 5.387 1 97.5 145 ALA A N 1
ATOM 1089 C CA . ALA A 1 145 ? 2.5 -11.102 5.613 1 97.5 145 ALA A CA 1
ATOM 1090 C C . ALA A 1 145 ? 1.945 -9.914 4.828 1 97.5 145 ALA A C 1
ATOM 1092 O O . ALA A 1 145 ? 1.88 -8.797 5.344 1 97.5 145 ALA A O 1
ATOM 1093 N N . LEU A 1 146 ? 1.573 -10.164 3.668 1 97.94 146 LEU A N 1
ATOM 1094 C CA . LEU A 1 146 ? 1.006 -9.109 2.836 1 97.94 146 LEU A CA 1
ATOM 1095 C C . LEU A 1 146 ? -0.254 -8.531 3.473 1 97.94 146 LEU A C 1
ATOM 1097 O O . LEU A 1 146 ? -0.387 -7.316 3.602 1 97.94 146 LEU A O 1
ATOM 1101 N N . ASN A 1 147 ? -1.14 -9.367 3.848 1 96.88 147 ASN A N 1
ATOM 1102 C CA . ASN A 1 147 ? -2.393 -8.922 4.449 1 96.88 147 ASN A CA 1
ATOM 1103 C C . ASN A 1 147 ? -2.148 -8.125 5.727 1 96.88 147 ASN A C 1
ATOM 1105 O O . ASN A 1 147 ? -2.812 -7.121 5.977 1 96.88 147 ASN A O 1
ATOM 1109 N N . GLN A 1 148 ? -1.237 -8.562 6.461 1 96.81 148 GLN A N 1
ATOM 1110 C CA . GLN A 1 148 ? -0.88 -7.836 7.672 1 96.81 148 GLN A CA 1
ATOM 1111 C C . GLN A 1 148 ? -0.317 -6.457 7.344 1 96.81 148 GLN A C 1
ATOM 1113 O O . GLN A 1 148 ? -0.671 -5.469 7.984 1 96.81 148 GLN A O 1
ATOM 1118 N N . ASN A 1 149 ? 0.563 -6.449 6.418 1 97 149 ASN A N 1
ATOM 1119 C CA . ASN A 1 149 ? 1.146 -5.184 5.988 1 97 149 ASN A CA 1
ATOM 1120 C C . ASN A 1 149 ? 0.078 -4.219 5.473 1 97 149 ASN A C 1
ATOM 1122 O O . ASN A 1 149 ? 0.112 -3.027 5.781 1 97 149 ASN A O 1
ATOM 1126 N N . LEU A 1 150 ? -0.84 -4.703 4.734 1 96.94 150 LEU A N 1
ATOM 1127 C CA . LEU A 1 150 ? -1.926 -3.875 4.223 1 96.94 150 LEU A CA 1
ATOM 1128 C C . LEU A 1 150 ? -2.738 -3.273 5.363 1 96.94 150 LEU A C 1
ATOM 1130 O O . LEU A 1 150 ? -3.07 -2.088 5.336 1 96.94 150 LEU A O 1
ATOM 1134 N N . ARG A 1 151 ? -2.998 -4.039 6.344 1 95.56 151 ARG A N 1
ATOM 1135 C CA . ARG A 1 151 ? -3.756 -3.57 7.5 1 95.56 151 ARG A CA 1
ATOM 1136 C C . ARG A 1 151 ? -2.992 -2.482 8.25 1 95.56 151 ARG A C 1
ATOM 1138 O O . ARG A 1 151 ? -3.562 -1.445 8.594 1 95.56 151 ARG A O 1
ATOM 1145 N N . THR A 1 152 ? -1.772 -2.73 8.508 1 96.44 152 THR A N 1
ATOM 1146 C CA . THR A 1 152 ? -0.929 -1.767 9.203 1 96.44 152 THR A CA 1
ATOM 1147 C C . THR A 1 152 ? -0.839 -0.459 8.422 1 96.44 152 THR A C 1
ATOM 1149 O O . THR A 1 152 ? -0.933 0.625 9 1 96.44 152 THR A O 1
ATOM 1152 N N . LEU A 1 153 ? -0.698 -0.613 7.172 1 97.44 153 LEU A N 1
ATOM 1153 C CA . LEU A 1 153 ? -0.596 0.569 6.324 1 97.44 153 LEU A CA 1
ATOM 1154 C C . LEU A 1 153 ? -1.879 1.392 6.383 1 97.44 153 LEU A C 1
ATOM 1156 O O . LEU A 1 153 ? -1.83 2.619 6.492 1 97.44 153 LEU A O 1
ATOM 1160 N N . CYS A 1 154 ? -2.963 0.705 6.32 1 96.88 154 CYS A N 1
ATOM 1161 C CA . CYS A 1 154 ? -4.238 1.405 6.418 1 96.88 154 CYS A CA 1
ATOM 1162 C C . CYS A 1 154 ? -4.336 2.176 7.73 1 96.88 154 CYS A C 1
ATOM 1164 O O . CYS A 1 154 ? -4.742 3.34 7.742 1 96.88 154 CYS A O 1
ATOM 1166 N N . GLY A 1 155 ? -3.938 1.561 8.812 1 97.5 155 GLY A N 1
ATOM 1167 C CA . GLY A 1 155 ? -3.963 2.225 10.109 1 97.5 155 GLY A CA 1
ATOM 1168 C C . GLY A 1 155 ? -3.072 3.451 10.164 1 97.5 155 GLY A C 1
ATOM 1169 O O . GLY A 1 155 ? -3.473 4.492 10.695 1 97.5 155 GLY A O 1
ATOM 1170 N N . ILE A 1 156 ? -1.923 3.348 9.648 1 98.56 156 ILE A N 1
ATOM 1171 C CA . ILE A 1 156 ? -0.976 4.457 9.656 1 98.56 156 ILE A CA 1
ATOM 1172 C C . ILE A 1 156 ? -1.524 5.609 8.82 1 98.56 156 ILE A C 1
ATOM 1174 O O . ILE A 1 156 ? -1.508 6.762 9.25 1 98.56 156 ILE A O 1
ATOM 1178 N N . LEU A 1 157 ? -2.031 5.301 7.637 1 98.56 157 LEU A N 1
ATOM 1179 C CA . LEU A 1 157 ? -2.543 6.32 6.73 1 98.56 157 LEU A CA 1
ATOM 1180 C C . LEU A 1 157 ? -3.748 7.035 7.336 1 98.56 157 LEU A C 1
ATOM 1182 O O . LEU A 1 157 ? -3.93 8.234 7.133 1 98.56 157 LEU A O 1
ATOM 1186 N N . GLU A 1 158 ? -4.555 6.293 8.023 1 98.56 158 GLU A N 1
ATOM 1187 C CA . GLU A 1 158 ? -5.68 6.918 8.711 1 98.56 158 GLU A CA 1
ATOM 1188 C C . GLU A 1 158 ? -5.203 7.961 9.719 1 98.56 158 GLU A C 1
ATOM 1190 O O . GLU A 1 158 ? -5.738 9.07 9.766 1 98.56 158 GLU A O 1
ATOM 1195 N N . GLN A 1 159 ? -4.242 7.629 10.492 1 98.62 159 GLN A N 1
ATOM 1196 C CA . GLN A 1 159 ? -3.686 8.547 11.477 1 98.62 159 GLN A CA 1
ATOM 1197 C C . GLN A 1 159 ? -3.072 9.773 10.797 1 98.62 159 GLN A C 1
ATOM 1199 O O . GLN A 1 159 ? -3.246 10.898 11.266 1 98.62 159 GLN A O 1
ATOM 1204 N N . MET A 1 160 ? -2.43 9.562 9.711 1 98.69 160 MET A N 1
ATOM 1205 C CA . MET A 1 160 ? -1.788 10.672 9.008 1 98.69 160 MET A CA 1
ATOM 1206 C C . MET A 1 160 ? -2.826 11.562 8.328 1 98.69 160 MET A C 1
ATOM 1208 O O . MET A 1 160 ? -2.643 12.773 8.242 1 98.69 160 MET A O 1
ATOM 1212 N N . THR A 1 161 ? -3.863 10.93 7.871 1 98.88 161 THR A N 1
ATOM 1213 C CA . THR A 1 161 ? -4.984 11.695 7.34 1 98.88 161 THR A CA 1
ATOM 1214 C C . THR A 1 161 ? -5.566 12.617 8.406 1 98.88 161 THR A C 1
ATOM 1216 O O . THR A 1 161 ? -5.82 13.797 8.148 1 98.88 161 THR A O 1
ATOM 1219 N N . GLU A 1 162 ? -5.723 12.125 9.586 1 98.81 162 GLU A N 1
ATOM 1220 C CA . GLU A 1 162 ? -6.211 12.93 10.703 1 98.81 162 GLU A CA 1
ATOM 1221 C C . GLU A 1 162 ? -5.262 14.086 11.008 1 98.81 162 GLU A C 1
ATOM 1223 O O . GLU A 1 162 ? -5.703 15.203 11.289 1 98.81 162 GLU A O 1
ATOM 1228 N N . ALA A 1 163 ? -4.012 13.805 11.008 1 98.75 163 ALA A N 1
ATOM 1229 C CA . ALA A 1 163 ? -3.004 14.836 11.258 1 98.75 163 ALA A CA 1
ATOM 1230 C C . ALA A 1 163 ? -3.082 15.945 10.211 1 98.75 163 ALA A C 1
ATOM 1232 O O . ALA A 1 163 ? -3.02 17.125 10.547 1 98.75 163 ALA A O 1
ATOM 1233 N N . ALA A 1 164 ? -3.199 15.57 8.945 1 98.88 164 ALA A N 1
ATOM 1234 C CA . ALA A 1 164 ? -3.314 16.562 7.879 1 98.88 164 ALA A CA 1
ATOM 1235 C C . ALA A 1 164 ? -4.547 17.438 8.078 1 98.88 164 ALA A C 1
ATOM 1237 O O . ALA A 1 164 ? -4.477 18.672 7.934 1 98.88 164 ALA A O 1
ATOM 1238 N N . ASN A 1 165 ? -5.637 16.812 8.406 1 98.88 165 ASN A N 1
ATOM 1239 C CA . ASN A 1 165 ? -6.863 17.547 8.68 1 98.88 165 ASN A CA 1
ATOM 1240 C C . ASN A 1 165 ? -6.688 18.5 9.859 1 98.88 165 ASN A C 1
ATOM 1242 O O . ASN A 1 165 ? -7.168 19.641 9.82 1 98.88 165 ASN A O 1
ATOM 1246 N N . ARG A 1 166 ? -6.059 18.047 10.867 1 98.69 166 ARG A N 1
ATOM 1247 C CA . ARG A 1 166 ? -5.816 18.875 12.047 1 98.69 166 ARG A CA 1
ATOM 1248 C C . ARG A 1 166 ? -4.996 20.109 11.688 1 98.69 166 ARG A C 1
ATOM 1250 O O . ARG A 1 166 ? -5.328 21.219 12.094 1 98.69 166 ARG A O 1
ATOM 1257 N N . VAL A 1 167 ? -3.943 19.953 10.938 1 98.56 167 VAL A N 1
ATOM 1258 C CA . VAL A 1 167 ? -3.115 21.078 10.5 1 98.56 167 VAL A CA 1
ATOM 1259 C C . VAL A 1 167 ? -3.969 22.078 9.734 1 98.56 167 VAL A C 1
ATOM 1261 O O . VAL A 1 167 ? -3.9 23.281 9.984 1 98.56 167 VAL A O 1
ATOM 1264 N N . THR A 1 168 ? -4.742 21.594 8.82 1 98.56 168 THR A N 1
ATOM 1265 C CA . THR A 1 168 ? -5.605 22.453 8.008 1 98.56 168 THR A CA 1
ATOM 1266 C C . THR A 1 168 ? -6.574 23.234 8.883 1 98.56 168 THR A C 1
ATOM 1268 O O . THR A 1 168 ? -6.703 24.453 8.742 1 98.56 168 THR A O 1
ATOM 1271 N N . ASN A 1 169 ? -7.203 22.578 9.773 1 98.19 169 ASN A N 1
ATOM 1272 C CA . ASN A 1 169 ? -8.219 23.188 10.617 1 98.19 169 ASN A CA 1
ATOM 1273 C C . ASN A 1 169 ? -7.621 24.25 11.539 1 98.19 169 ASN A C 1
ATOM 1275 O O . ASN A 1 169 ? -8.195 25.328 11.711 1 98.19 169 ASN A O 1
ATOM 1279 N N . LEU A 1 170 ? -6.527 23.984 12.141 1 97.69 170 LEU A N 1
ATOM 1280 C CA . LEU A 1 170 ? -5.875 24.938 13.031 1 97.69 170 LEU A CA 1
ATOM 1281 C C . LEU A 1 170 ? -5.422 26.172 12.266 1 97.69 170 LEU A C 1
ATOM 1283 O O . LEU A 1 170 ? -5.578 27.297 12.742 1 97.69 170 LEU A O 1
ATOM 1287 N N . TYR A 1 171 ? -4.898 25.922 11.125 1 97.56 171 TYR A N 1
ATOM 1288 C CA . TYR A 1 171 ? -4.488 27.047 10.297 1 97.56 171 TYR A CA 1
ATOM 1289 C C . TYR A 1 171 ? -5.676 27.953 9.969 1 97.56 171 TYR A C 1
ATOM 1291 O O . TYR A 1 171 ? -5.598 29.172 10.125 1 97.56 171 TYR A O 1
ATOM 1299 N N . LEU A 1 172 ? -6.742 27.375 9.484 1 96.88 172 LEU A N 1
ATOM 1300 C CA . LEU A 1 172 ? -7.922 28.125 9.078 1 96.88 172 LEU A CA 1
ATOM 1301 C C . LEU A 1 172 ? -8.531 28.859 10.258 1 96.88 172 LEU A C 1
ATOM 1303 O O . LEU A 1 172 ? -9.008 29.984 10.117 1 96.88 172 LEU A O 1
ATOM 1307 N N . ASN A 1 173 ? -8.492 28.328 11.422 1 95.62 173 ASN A N 1
ATOM 1308 C CA . ASN A 1 173 ? -9.102 28.922 12.609 1 95.62 173 ASN A CA 1
ATOM 1309 C C . ASN A 1 173 ? -8.219 30.016 13.203 1 95.62 173 ASN A C 1
ATOM 1311 O O . ASN A 1 173 ? -8.719 31.031 13.688 1 95.62 173 ASN A O 1
ATOM 1315 N N . GLU A 1 174 ? -6.941 29.812 13.172 1 91.44 174 GLU A N 1
ATOM 1316 C CA . GLU A 1 174 ? -6.035 30.703 13.891 1 91.44 174 GLU A CA 1
ATOM 1317 C C . GLU A 1 174 ? -5.453 31.766 12.961 1 91.44 174 GLU A C 1
ATOM 1319 O O . GLU A 1 174 ? -5.086 32.844 13.406 1 91.44 174 GLU A O 1
ATOM 1324 N N . VAL A 1 175 ? -5.262 31.438 11.805 1 86.81 175 VAL A N 1
ATOM 1325 C CA . VAL A 1 175 ? -4.582 32.344 10.891 1 86.81 175 VAL A CA 1
ATOM 1326 C C . VAL A 1 175 ? -5.594 32.969 9.922 1 86.81 175 VAL A C 1
ATOM 1328 O O . VAL A 1 175 ? -5.613 34.156 9.719 1 86.81 175 VAL A O 1
ATOM 1331 N N . ALA A 1 176 ? -6.434 32.125 9.32 1 80.88 176 ALA A N 1
ATOM 1332 C CA . ALA A 1 176 ? -7.336 32.562 8.266 1 80.88 176 ALA A CA 1
ATOM 1333 C C . ALA A 1 176 ? -8.672 33.031 8.852 1 80.88 176 ALA A C 1
ATOM 1335 O O . ALA A 1 176 ? -9.562 33.469 8.117 1 80.88 176 ALA A O 1
ATOM 1336 N N . GLY A 1 177 ? -8.891 32.875 10.094 1 71.56 177 GLY A N 1
ATOM 1337 C CA . GLY A 1 177 ? -10.156 33.219 10.727 1 71.56 177 GLY A CA 1
ATOM 1338 C C . GLY A 1 177 ? -10.688 34.594 10.281 1 71.56 177 GLY A C 1
ATOM 1339 O O . GLY A 1 177 ? -9.938 35.406 9.758 1 71.56 177 GLY A O 1
ATOM 1340 N N . PRO A 1 178 ? -12.094 34.719 10.227 1 58.5 178 PRO A N 1
ATOM 1341 C CA . PRO A 1 178 ? -12.719 36 9.938 1 58.5 178 PRO A CA 1
ATOM 1342 C C . PRO A 1 178 ? -12.211 37.125 10.852 1 58.5 178 PRO A C 1
ATOM 1344 O O . PRO A 1 178 ? -11.719 36.844 11.953 1 58.5 178 PRO A O 1
ATOM 1347 N N . MET B 1 1 ? -9.109 -28.828 -62.969 1 29.45 1 MET B N 1
ATOM 1348 C CA . MET B 1 1 ? -9.375 -29.016 -61.531 1 29.45 1 MET B CA 1
ATOM 1349 C C . MET B 1 1 ? -8.82 -27.859 -60.719 1 29.45 1 MET B C 1
ATOM 1351 O O . MET B 1 1 ? -7.613 -27.594 -60.75 1 29.45 1 MET B O 1
ATOM 1355 N N . ALA B 1 2 ? -9.75 -26.844 -60.469 1 35.16 2 ALA B N 1
ATOM 1356 C CA . ALA B 1 2 ? -9.547 -25.484 -59.969 1 35.16 2 ALA B CA 1
ATOM 1357 C C . ALA B 1 2 ? -9.023 -25.484 -58.562 1 35.16 2 ALA B C 1
ATOM 1359 O O . ALA B 1 2 ? -9.539 -26.219 -57.688 1 35.16 2 ALA B O 1
ATOM 1360 N N . ALA B 1 3 ? -7.672 -25.281 -58.375 1 38.66 3 ALA B N 1
ATOM 1361 C CA . ALA B 1 3 ? -6.895 -25.188 -57.156 1 38.66 3 ALA B CA 1
ATOM 1362 C C . ALA B 1 3 ? -7.512 -24.172 -56.188 1 38.66 3 ALA B C 1
ATOM 1364 O O . ALA B 1 3 ? -7.664 -23 -56.531 1 38.66 3 ALA B O 1
ATOM 1365 N N . MET B 1 4 ? -8.547 -24.609 -55.438 1 36.25 4 MET B N 1
ATOM 1366 C CA . MET B 1 4 ? -9.234 -23.828 -54.406 1 36.25 4 MET B CA 1
ATOM 1367 C C . MET B 1 4 ? -8.234 -23.203 -53.438 1 36.25 4 MET B C 1
ATOM 1369 O O . MET B 1 4 ? -7.363 -23.891 -52.906 1 36.25 4 MET B O 1
ATOM 1373 N N . GLY B 1 5 ? -7.82 -21.969 -53.719 1 36 5 GLY B N 1
ATOM 1374 C CA . GLY B 1 5 ? -6.961 -21.125 -52.906 1 36 5 GLY B CA 1
ATOM 1375 C C . GLY B 1 5 ? -7.387 -21.078 -51.438 1 36 5 GLY B C 1
ATOM 1376 O O . GLY B 1 5 ? -8.578 -21 -51.156 1 36 5 GLY B O 1
ATOM 1377 N N . SER B 1 6 ? -6.707 -21.891 -50.594 1 37.88 6 SER B N 1
ATOM 1378 C CA . SER B 1 6 ? -6.949 -21.906 -49.156 1 37.88 6 SER B CA 1
ATOM 1379 C C . SER B 1 6 ? -6.914 -20.5 -48.562 1 37.88 6 SER B C 1
ATOM 1381 O O . SER B 1 6 ? -5.996 -19.734 -48.844 1 37.88 6 SER B O 1
ATOM 1383 N N . PRO B 1 7 ? -8.133 -19.953 -48.156 1 36.47 7 PRO B N 1
ATOM 1384 C CA . PRO B 1 7 ? -8.156 -18.609 -47.562 1 36.47 7 PRO B CA 1
ATOM 1385 C C . PRO B 1 7 ? -7.199 -18.469 -46.375 1 36.47 7 PRO B C 1
ATOM 1387 O O . PRO B 1 7 ? -6.906 -19.469 -45.688 1 36.47 7 PRO B O 1
ATOM 1390 N N . ALA B 1 8 ? -6.125 -17.672 -46.5 1 34.38 8 ALA B N 1
ATOM 1391 C CA . ALA B 1 8 ? -5.184 -17.234 -45.5 1 34.38 8 ALA B CA 1
ATOM 1392 C C . ALA B 1 8 ? -5.918 -16.734 -44.25 1 34.38 8 ALA B C 1
ATOM 1394 O O . ALA B 1 8 ? -6.863 -15.945 -44.344 1 34.38 8 ALA B O 1
ATOM 1395 N N . PHE B 1 9 ? -6.129 -17.609 -43.188 1 34.28 9 PHE B N 1
ATOM 1396 C CA . PHE B 1 9 ? -6.566 -17.219 -41.875 1 34.28 9 PHE B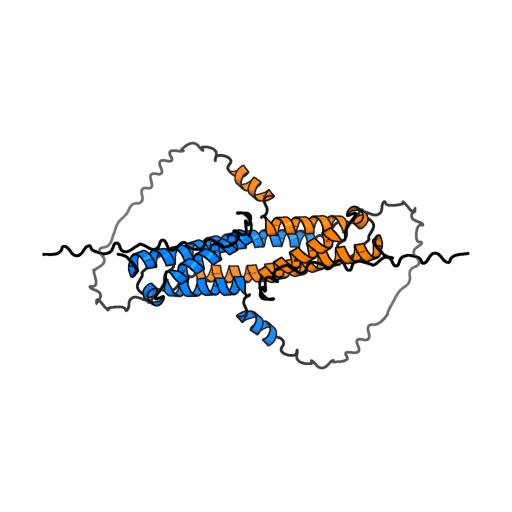 CA 1
ATOM 1397 C C . PHE B 1 9 ? -5.766 -16.031 -41.375 1 34.28 9 PHE B C 1
ATOM 1399 O O . PHE B 1 9 ? -4.539 -16.094 -41.25 1 34.28 9 PHE B O 1
ATOM 1406 N N . ASN B 1 10 ? -6.25 -14.82 -41.688 1 29 10 ASN B N 1
ATOM 1407 C CA . ASN B 1 10 ? -5.734 -13.594 -41.094 1 29 10 ASN B CA 1
ATOM 1408 C C . ASN B 1 10 ? -5.699 -13.688 -39.562 1 29 10 ASN B C 1
ATOM 1410 O O . ASN B 1 10 ? -6.738 -13.836 -38.938 1 29 10 ASN B O 1
ATOM 1414 N N . LYS B 1 11 ? -4.672 -14.258 -39 1 26.03 11 LYS B N 1
ATOM 1415 C CA . LYS B 1 11 ? -4.41 -14.094 -37.562 1 26.03 11 LYS B CA 1
ATOM 1416 C C . LYS B 1 11 ? -4.547 -12.633 -37.156 1 26.03 11 LYS B C 1
ATOM 1418 O O . LYS B 1 11 ? -3.75 -11.789 -37.562 1 26.03 11 LYS B O 1
ATOM 1423 N N . LYS B 1 12 ? -5.781 -12.156 -36.938 1 32.38 12 LYS B N 1
ATOM 1424 C CA . LYS B 1 12 ? -6.008 -10.883 -36.25 1 32.38 12 LYS B CA 1
ATOM 1425 C C . LYS B 1 12 ? -5.07 -10.734 -35.062 1 32.38 12 LYS B C 1
ATOM 1427 O O . LYS B 1 12 ? -5.07 -11.57 -34.156 1 32.38 12 LYS B O 1
ATOM 1432 N N . SER B 1 13 ? -3.973 -10.125 -35.281 1 29.08 13 SER B N 1
ATOM 1433 C CA . SER B 1 13 ? -3.189 -9.578 -34.156 1 29.08 13 SER B CA 1
ATOM 1434 C C . SER B 1 13 ? -4.09 -8.961 -33.094 1 29.08 13 SER B C 1
ATOM 1436 O O . SER B 1 13 ? -4.902 -8.086 -33.406 1 29.08 13 SER B O 1
ATOM 1438 N N . SER B 1 14 ? -4.652 -9.805 -32.25 1 34.97 14 SER B N 1
ATOM 1439 C CA . SER B 1 14 ? -5.281 -9.203 -31.078 1 34.97 14 SER B CA 1
ATOM 1440 C C . SER B 1 14 ? -4.449 -8.047 -30.547 1 34.97 14 SER B C 1
ATOM 1442 O O . SER B 1 14 ? -3.295 -8.227 -30.156 1 34.97 14 SER B O 1
ATOM 1444 N N . THR B 1 15 ? -4.582 -6.949 -31.156 1 32.59 15 THR B N 1
ATOM 1445 C CA . THR B 1 15 ? -4.152 -5.711 -30.516 1 32.59 15 THR B CA 1
ATOM 1446 C C . THR B 1 15 ? -4.59 -5.684 -29.062 1 32.59 15 THR B C 1
ATOM 1448 O O . THR B 1 15 ? -5.781 -5.758 -28.766 1 32.59 15 THR B O 1
ATOM 1451 N N . HIS B 1 16 ? -3.889 -6.336 -28.156 1 34.41 16 HIS B N 1
ATOM 1452 C CA . HIS B 1 16 ? -3.984 -5.945 -26.766 1 34.41 16 HIS B CA 1
ATOM 1453 C C . HIS B 1 16 ? -4.141 -4.434 -26.625 1 34.41 16 HIS B C 1
ATOM 1455 O O . HIS B 1 16 ? -3.318 -3.668 -27.125 1 34.41 16 HIS B O 1
ATOM 1461 N N . ASN B 1 17 ? -5.32 -3.916 -26.812 1 33.81 17 ASN B N 1
ATOM 1462 C CA . ASN B 1 17 ? -5.664 -2.557 -26.406 1 33.81 17 ASN B CA 1
ATOM 1463 C C . ASN B 1 17 ? -4.848 -2.104 -25.203 1 33.81 17 ASN B C 1
ATOM 1465 O O . ASN B 1 17 ? -5.066 -2.578 -24.094 1 33.81 17 ASN B O 1
ATOM 1469 N N . LYS B 1 18 ? -3.637 -1.806 -25.359 1 37.44 18 LYS B N 1
ATOM 1470 C CA . LYS B 1 18 ? -2.82 -1 -24.453 1 37.44 18 LYS B CA 1
ATOM 1471 C C . LYS B 1 18 ? -3.551 0.276 -24.047 1 37.44 1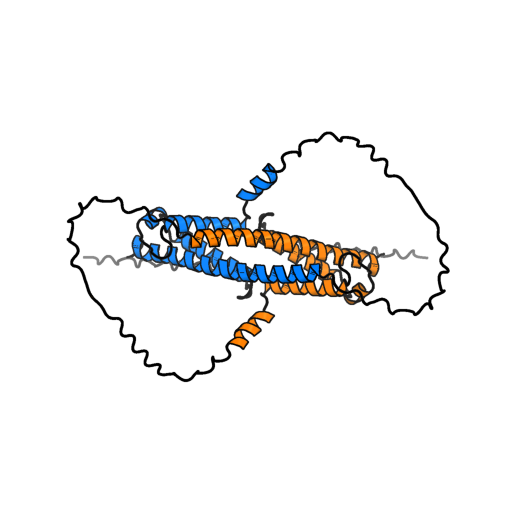8 LYS B C 1
ATOM 1473 O O . LYS B 1 18 ? -2.93 1.327 -23.875 1 37.44 18 LYS B O 1
ATOM 1478 N N . HIS B 1 19 ? -4.699 0.46 -24.469 1 39.72 19 HIS B N 1
ATOM 1479 C CA . HIS B 1 19 ? -5.289 1.762 -24.172 1 39.72 19 HIS B CA 1
ATOM 1480 C C . HIS B 1 19 ? -5.191 2.082 -22.688 1 39.72 19 HIS B C 1
ATOM 1482 O O . HIS B 1 19 ? -5.914 2.947 -22.188 1 39.72 19 HIS B O 1
ATOM 1488 N N . GLY B 1 20 ? -4.742 1.151 -21.812 1 39.16 20 GLY B N 1
ATOM 1489 C CA . GLY B 1 20 ? -4.73 1.64 -20.453 1 39.16 20 GLY B CA 1
ATOM 1490 C C . GLY B 1 20 ? -3.947 2.928 -20.281 1 39.16 20 GLY B C 1
ATOM 1491 O O . GLY B 1 20 ? -2.996 3.182 -21.016 1 39.16 20 GLY B O 1
ATOM 1492 N N . VAL B 1 21 ? -4.449 4.117 -20.188 1 43.72 21 VAL B N 1
ATOM 1493 C CA . VAL B 1 21 ? -3.682 5.254 -19.688 1 43.72 21 VAL B CA 1
ATOM 1494 C C . VAL B 1 21 ? -2.463 4.754 -18.906 1 43.72 21 VAL B C 1
ATOM 1496 O O . VAL B 1 21 ? -2.594 3.955 -17.984 1 43.72 21 VAL B O 1
ATOM 1499 N N . PRO B 1 22 ? -1.329 4.566 -19.484 1 50.22 22 PRO B N 1
ATOM 1500 C CA . PRO B 1 22 ? -0.177 4.148 -18.672 1 50.22 22 PRO B CA 1
ATOM 1501 C C . PRO B 1 22 ? -0.128 4.836 -17.312 1 50.22 22 PRO B C 1
ATOM 1503 O O . PRO B 1 22 ? -0.026 6.066 -17.25 1 50.22 22 PRO B O 1
ATOM 1506 N N . PHE B 1 23 ? -1.022 4.652 -16.438 1 58.59 23 PHE B N 1
ATOM 1507 C CA . PHE B 1 23 ? -0.725 5.207 -15.125 1 58.59 23 PHE B CA 1
ATOM 1508 C C . PHE B 1 23 ? 0.776 5.211 -14.859 1 58.59 23 PHE B C 1
ATOM 1510 O O . PHE B 1 23 ? 1.398 4.152 -14.766 1 58.59 23 PHE B O 1
ATOM 1517 N N . LEU B 1 24 ? 1.519 6.25 -15.281 1 77.19 24 LEU B N 1
ATOM 1518 C CA . LEU B 1 24 ? 2.959 6.422 -15.125 1 77.19 24 LEU B CA 1
ATOM 1519 C C . LEU B 1 24 ? 3.328 6.547 -13.648 1 77.19 24 LEU B C 1
ATOM 1521 O O . LEU B 1 24 ? 3.352 7.648 -13.102 1 77.19 24 LEU B O 1
ATOM 1525 N N . TYR B 1 25 ? 3.076 5.355 -12.945 1 89.94 25 TYR B N 1
ATOM 1526 C CA . TYR B 1 25 ? 3.615 5.363 -11.594 1 89.94 25 TYR B CA 1
ATOM 1527 C C . TYR B 1 25 ? 5.137 5.277 -11.609 1 89.94 25 TYR B C 1
ATOM 1529 O O . TYR B 1 25 ? 5.719 4.645 -12.492 1 89.94 25 TYR B O 1
ATOM 1537 N N . SER B 1 26 ? 5.75 5.965 -10.602 1 92.12 26 SER B N 1
ATOM 1538 C CA . SER B 1 26 ? 7.188 5.789 -10.414 1 92.12 26 SER B CA 1
ATOM 1539 C C . SER B 1 26 ? 7.535 4.32 -10.195 1 92.12 26 SER B C 1
ATOM 1541 O O . SER B 1 26 ? 6.859 3.619 -9.445 1 92.12 26 SER B O 1
ATOM 1543 N N . PRO B 1 27 ? 8.57 3.822 -10.906 1 92.19 27 PRO B N 1
ATOM 1544 C CA . PRO B 1 27 ? 8.945 2.412 -10.773 1 92.19 27 PRO B CA 1
ATOM 1545 C C . PRO B 1 27 ? 9.281 2.031 -9.336 1 92.19 27 PRO B C 1
ATOM 1547 O O . PRO B 1 27 ? 9.305 0.845 -8.992 1 92.19 27 PRO B O 1
ATOM 1550 N N . GLN B 1 28 ? 9.508 3.027 -8.461 1 90.38 28 GLN B N 1
ATOM 1551 C CA . GLN B 1 28 ? 9.898 2.762 -7.082 1 90.38 28 GLN B CA 1
ATOM 1552 C C . GLN B 1 28 ? 8.695 2.867 -6.148 1 90.38 28 GLN B C 1
ATOM 1554 O O . GLN B 1 28 ? 8.805 2.588 -4.953 1 90.38 28 GLN B O 1
ATOM 1559 N N . SER B 1 29 ? 7.582 3.129 -6.691 1 94.94 29 SER B N 1
ATOM 1560 C CA . SER B 1 29 ? 6.414 3.363 -5.848 1 94.94 29 SER B CA 1
ATOM 1561 C C . SER B 1 29 ? 5.656 2.066 -5.582 1 94.94 29 SER B C 1
ATOM 1563 O O . SER B 1 29 ? 5.688 1.145 -6.398 1 94.94 29 SER B O 1
ATOM 1565 N N . VAL B 1 30 ? 5.012 2.062 -4.543 1 96.94 30 VAL B N 1
ATOM 1566 C CA . VAL B 1 30 ? 4.18 0.913 -4.207 1 96.94 30 VAL B CA 1
ATOM 1567 C C . VAL B 1 30 ? 3.074 0.75 -5.25 1 96.94 30 VAL B C 1
ATOM 1569 O O . VAL B 1 30 ? 2.658 -0.371 -5.551 1 96.94 30 VAL B O 1
ATOM 1572 N N . LEU B 1 31 ? 2.615 1.84 -5.738 1 96.31 31 LEU B N 1
ATOM 1573 C CA . LEU B 1 31 ? 1.569 1.809 -6.758 1 96.31 31 LEU B CA 1
ATOM 1574 C C . LEU B 1 31 ? 2.047 1.072 -8.008 1 96.31 31 LEU B C 1
ATOM 1576 O O . LEU B 1 31 ? 1.277 0.339 -8.633 1 96.31 31 LEU B O 1
ATOM 1580 N N . HIS B 1 32 ? 3.305 1.305 -8.32 1 96.25 32 HIS B N 1
ATOM 1581 C CA . HIS B 1 32 ? 3.889 0.577 -9.445 1 96.25 32 HIS B CA 1
ATOM 1582 C C . HIS B 1 32 ? 3.939 -0.921 -9.164 1 96.25 32 HIS B C 1
ATOM 1584 O O . HIS B 1 32 ? 3.576 -1.731 -10.016 1 96.25 32 HIS B O 1
ATOM 1590 N N . ALA B 1 33 ? 4.359 -1.254 -8.008 1 97.75 33 ALA B N 1
ATOM 1591 C CA . ALA B 1 33 ? 4.43 -2.662 -7.617 1 97.75 33 ALA B CA 1
ATOM 1592 C C . ALA B 1 33 ? 3.049 -3.307 -7.641 1 97.75 33 ALA B C 1
ATOM 1594 O O . ALA B 1 33 ? 2.895 -4.441 -8.094 1 97.75 33 ALA B O 1
ATOM 1595 N N . MET B 1 34 ? 2.047 -2.648 -7.137 1 97.5 34 MET B N 1
ATOM 1596 C CA . MET B 1 34 ? 0.673 -3.146 -7.148 1 97.5 34 MET B CA 1
ATOM 1597 C C . MET B 1 34 ? 0.179 -3.354 -8.578 1 97.5 34 MET B C 1
ATOM 1599 O O . MET B 1 34 ? -0.462 -4.363 -8.875 1 97.5 34 MET B O 1
ATOM 1603 N N . ASP B 1 35 ? 0.473 -2.412 -9.383 1 97.31 35 ASP B N 1
ATOM 1604 C CA . ASP B 1 35 ? 0.063 -2.494 -10.781 1 97.31 35 ASP B CA 1
ATOM 1605 C C . ASP B 1 35 ? 0.723 -3.684 -11.477 1 97.31 35 ASP B C 1
ATOM 1607 O O . ASP B 1 35 ? 0.072 -4.406 -12.234 1 97.31 35 ASP B O 1
ATOM 1611 N N . GLN B 1 36 ? 1.953 -3.875 -11.234 1 98.19 36 GLN B N 1
ATOM 1612 C CA . GL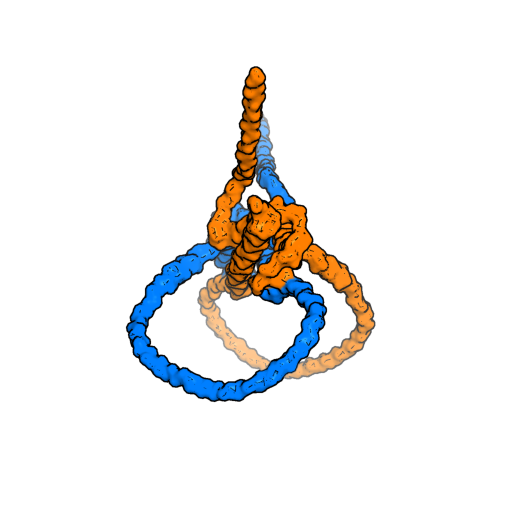N B 1 36 ? 2.66 -5.012 -11.82 1 98.19 36 GLN B CA 1
ATOM 1613 C C . GLN B 1 36 ? 2.033 -6.332 -11.375 1 98.19 36 GLN B C 1
ATOM 1615 O O . GLN B 1 36 ? 1.828 -7.23 -12.195 1 98.19 36 GLN B O 1
ATOM 1620 N N . PHE B 1 37 ? 1.8 -6.391 -10.133 1 98.69 37 PHE B N 1
ATOM 1621 C CA . PHE B 1 37 ? 1.189 -7.605 -9.602 1 98.69 37 PHE B CA 1
ATOM 1622 C C . PHE B 1 37 ? -0.184 -7.836 -10.227 1 98.69 37 PHE B C 1
ATOM 1624 O O . PHE B 1 37 ? -0.489 -8.938 -10.68 1 98.69 37 PHE B O 1
ATOM 1631 N N . ASN B 1 38 ? -1.044 -6.863 -10.227 1 98.31 38 ASN B N 1
ATOM 1632 C CA . ASN B 1 38 ? -2.375 -6.969 -10.812 1 98.31 38 ASN B CA 1
ATOM 1633 C C . ASN B 1 38 ? -2.312 -7.434 -12.266 1 98.31 38 ASN B C 1
ATOM 1635 O O . ASN B 1 38 ? -3.086 -8.297 -12.68 1 98.31 38 ASN B O 1
ATOM 1639 N N . HIS B 1 39 ? -1.416 -6.859 -12.977 1 98.19 39 HIS B N 1
ATOM 1640 C CA . HIS B 1 39 ? -1.259 -7.227 -14.375 1 98.19 39 HIS B CA 1
ATOM 1641 C C . HIS B 1 39 ? -0.827 -8.68 -14.523 1 98.19 39 HIS B C 1
ATOM 1643 O O . HIS B 1 39 ? -1.344 -9.406 -15.375 1 98.19 39 HIS B O 1
ATOM 1649 N N . ALA B 1 40 ? 0.119 -9.07 -13.742 1 98.81 40 ALA B N 1
ATOM 1650 C CA . ALA B 1 40 ? 0.596 -10.453 -13.789 1 98.81 40 ALA B CA 1
ATOM 1651 C C . ALA B 1 40 ? -0.535 -11.438 -13.5 1 98.81 40 ALA B C 1
ATOM 1653 O O . ALA B 1 40 ? -0.666 -12.461 -14.172 1 98.81 40 ALA B O 1
ATOM 1654 N N . VAL B 1 41 ? -1.357 -11.172 -12.516 1 98.88 41 VAL B N 1
ATOM 1655 C CA . VAL B 1 41 ? -2.457 -12.062 -12.164 1 98.88 41 VAL B CA 1
ATOM 1656 C C . VAL B 1 41 ? -3.521 -12.031 -13.266 1 98.88 41 VAL B C 1
ATOM 1658 O O . VAL B 1 41 ? -4.105 -13.062 -13.602 1 98.88 41 VAL B O 1
ATOM 1661 N N . ASP B 1 42 ? -3.783 -10.883 -13.797 1 98.5 42 ASP B N 1
ATOM 1662 C CA . ASP B 1 42 ? -4.691 -10.812 -14.938 1 98.5 42 ASP B CA 1
ATOM 1663 C C . ASP B 1 42 ? -4.215 -11.711 -16.078 1 98.5 42 ASP B C 1
ATOM 1665 O O . ASP B 1 42 ? -5.008 -12.445 -16.672 1 98.5 42 ASP B O 1
ATOM 1669 N N . THR B 1 43 ? -3.018 -11.562 -16.391 1 98.75 43 THR B N 1
ATOM 1670 C CA . THR B 1 43 ? -2.42 -12.383 -17.438 1 98.75 43 THR B CA 1
ATOM 1671 C C . THR B 1 43 ? -2.529 -13.859 -17.094 1 98.75 43 THR B C 1
ATOM 1673 O O . THR B 1 43 ? -2.85 -14.68 -17.953 1 98.75 43 THR B O 1
ATOM 1676 N N . MET B 1 44 ? -2.197 -14.219 -15.852 1 98.69 44 MET B N 1
ATOM 1677 C CA . MET B 1 44 ? -2.336 -15.586 -15.359 1 98.69 44 MET B CA 1
ATOM 1678 C C . MET B 1 44 ? -3.754 -16.109 -15.578 1 98.69 44 MET B C 1
ATOM 1680 O O . MET B 1 44 ? -3.949 -17.172 -16.172 1 98.69 44 MET B O 1
ATOM 1684 N N . GLU B 1 45 ? -4.742 -15.344 -15.164 1 98.5 45 GLU B N 1
ATOM 1685 C CA . GLU B 1 45 ? -6.145 -15.727 -15.258 1 98.5 45 GLU B CA 1
ATOM 1686 C C . GLU B 1 45 ? -6.586 -15.844 -16.719 1 98.5 45 GLU B C 1
ATOM 1688 O O . GLU B 1 45 ? -7.422 -16.688 -17.047 1 98.5 45 GLU B O 1
ATOM 1693 N N . HIS B 1 46 ? -6.051 -15.07 -17.578 1 97.88 46 HIS B N 1
ATOM 1694 C CA . HIS B 1 46 ? -6.398 -15.078 -18.984 1 97.88 46 HIS B CA 1
ATOM 1695 C C . HIS B 1 46 ? -5.824 -16.297 -19.688 1 97.88 46 HIS B C 1
ATOM 1697 O O . HIS B 1 46 ? -6.461 -16.859 -20.594 1 97.88 46 HIS B O 1
ATOM 1703 N N . ASN B 1 47 ? -4.715 -16.703 -19.312 1 97.62 47 ASN B N 1
ATOM 1704 C CA . ASN B 1 47 ? -4 -17.766 -20.031 1 97.62 47 ASN B CA 1
ATOM 1705 C C . ASN B 1 47 ? -4.332 -19.141 -19.469 1 97.62 47 ASN B C 1
ATOM 1707 O O . ASN B 1 47 ? -4.352 -20.125 -20.203 1 97.62 47 ASN B O 1
ATOM 1711 N N . VAL B 1 48 ? -4.52 -19.172 -18.141 1 97.94 48 VAL B N 1
ATOM 1712 C CA . VAL B 1 48 ? -4.852 -20.438 -17.5 1 97.94 48 VAL B CA 1
ATOM 1713 C C . VAL B 1 48 ? -6.336 -20.75 -17.703 1 97.94 48 VAL B C 1
ATOM 1715 O O . VAL B 1 48 ? -7.16 -20.422 -16.844 1 97.94 48 VAL B O 1
ATOM 1718 N N . LEU B 1 49 ? -6.684 -21.516 -18.719 1 95.56 49 LEU B N 1
ATOM 1719 C CA . LEU B 1 49 ? -8.062 -21.734 -19.156 1 95.56 49 LEU B CA 1
ATOM 1720 C C . LEU B 1 49 ? -8.742 -22.797 -18.312 1 95.56 49 LEU B C 1
ATOM 1722 O O . LEU B 1 49 ? -9.953 -22.734 -18.078 1 95.56 49 LEU B O 1
ATOM 1726 N N . VAL B 1 50 ? -8.031 -23.797 -17.859 1 96.44 50 VAL B N 1
ATOM 1727 C CA . VAL B 1 50 ? -8.523 -24.875 -17 1 96.44 50 VAL B CA 1
ATOM 1728 C C . VAL B 1 50 ? -7.625 -25 -15.781 1 96.44 50 VAL B C 1
ATOM 1730 O O . VAL B 1 50 ? -6.734 -25.859 -15.742 1 96.44 50 VAL B O 1
ATOM 1733 N N . PRO B 1 51 ? -7.91 -24.328 -14.68 1 96.62 51 PRO B N 1
ATOM 1734 C CA . PRO B 1 51 ? -7.016 -24.234 -13.523 1 96.62 51 PRO B CA 1
ATOM 1735 C C . PRO B 1 51 ? -6.691 -25.594 -12.914 1 96.62 51 PRO B C 1
ATOM 1737 O O . PRO B 1 51 ? -5.566 -25.812 -12.461 1 96.62 51 PRO B O 1
ATOM 1740 N N . CYS B 1 52 ? -7.562 -26.547 -12.969 1 96 52 CYS B N 1
ATOM 1741 C CA . CYS B 1 52 ? -7.344 -27.844 -12.336 1 96 52 CYS B CA 1
ATOM 1742 C C . CYS B 1 52 ? -6.23 -28.609 -13.039 1 96 52 CYS B C 1
ATOM 1744 O O . CYS B 1 52 ? -5.668 -29.547 -12.477 1 96 52 CYS B O 1
ATOM 1746 N N . ARG B 1 53 ? -5.895 -28.281 -14.312 1 96.38 53 ARG B N 1
ATOM 1747 C CA . ARG B 1 53 ? -4.805 -28.938 -15.031 1 96.38 53 ARG B CA 1
ATOM 1748 C C . ARG B 1 53 ? -3.461 -28.641 -14.383 1 96.38 53 ARG B C 1
ATOM 1750 O O . ARG B 1 53 ? -2.488 -29.359 -14.586 1 96.38 53 ARG B O 1
ATOM 1757 N N . LEU B 1 54 ? -3.406 -27.594 -13.617 1 97.06 54 LEU B N 1
ATOM 1758 C CA . LEU B 1 54 ? -2.193 -27.25 -12.883 1 97.06 54 LEU B CA 1
ATOM 1759 C C . LEU B 1 54 ? -1.83 -28.344 -11.891 1 97.06 54 LEU B C 1
ATOM 1761 O O . LEU B 1 54 ? -0.667 -28.484 -11.508 1 97.06 54 LEU B O 1
ATOM 1765 N N . GLN B 1 55 ? -2.773 -29.078 -11.422 1 95.56 55 GLN B N 1
ATOM 1766 C CA . GLN B 1 55 ? -2.535 -30.156 -10.477 1 95.56 55 GLN B CA 1
ATOM 1767 C C . GLN B 1 55 ? -1.652 -31.234 -11.086 1 95.56 55 GLN B C 1
ATOM 1769 O O . GLN B 1 55 ? -1.036 -32.031 -10.359 1 95.56 55 GLN B O 1
ATOM 1774 N N . ASP B 1 56 ? -1.618 -31.312 -12.43 1 94.06 56 ASP B N 1
ATOM 1775 C CA . ASP B 1 56 ? -0.869 -32.344 -13.141 1 94.06 56 ASP B CA 1
ATOM 1776 C C . ASP B 1 56 ? 0.582 -31.922 -13.352 1 94.06 56 ASP B C 1
ATOM 1778 O O . ASP B 1 56 ? 1.383 -32.688 -13.898 1 94.06 56 ASP B O 1
ATOM 1782 N N . ILE B 1 57 ? 0.845 -30.719 -13.031 1 95.31 57 ILE B N 1
ATOM 1783 C CA . ILE B 1 57 ? 2.195 -30.203 -13.211 1 95.31 57 ILE B CA 1
ATOM 1784 C C . ILE B 1 57 ? 2.963 -30.281 -11.898 1 95.31 57 ILE B C 1
ATOM 1786 O O . ILE B 1 57 ? 2.516 -29.75 -10.875 1 95.31 57 ILE B O 1
ATOM 1790 N N . ASP B 1 58 ? 4.086 -31.016 -11.938 1 91.56 58 ASP B N 1
ATOM 1791 C CA . ASP B 1 58 ? 4.953 -31.094 -10.766 1 91.56 58 ASP B CA 1
ATOM 1792 C C . ASP B 1 58 ? 5.902 -29.891 -10.711 1 91.56 58 ASP B C 1
ATOM 1794 O O . ASP B 1 58 ? 6.715 -29.703 -11.617 1 91.56 58 ASP B O 1
ATOM 1798 N N . ASP B 1 59 ? 5.809 -29.094 -9.719 1 95.5 59 ASP B N 1
ATOM 1799 C CA . ASP B 1 59 ? 6.684 -27.953 -9.516 1 95.5 59 ASP B CA 1
ATOM 1800 C C . ASP B 1 59 ? 7.379 -28.016 -8.156 1 95.5 59 ASP B C 1
ATOM 1802 O O . ASP B 1 59 ? 6.73 -27.891 -7.117 1 95.5 59 ASP B O 1
ATOM 1806 N N . PRO B 1 60 ? 8.664 -28.141 -8.148 1 94.25 60 PRO B N 1
ATOM 1807 C CA . PRO B 1 60 ? 9.383 -28.25 -6.883 1 94.25 60 PRO B CA 1
ATOM 1808 C C . PRO B 1 60 ? 9.43 -26.938 -6.109 1 94.25 60 PRO B C 1
ATOM 1810 O O . PRO B 1 60 ? 9.719 -26.922 -4.91 1 94.25 60 PRO B O 1
ATOM 1813 N N . VAL B 1 61 ? 9.133 -25.875 -6.762 1 95.19 61 VAL B N 1
ATOM 1814 C CA . VAL B 1 61 ? 9.273 -24.562 -6.152 1 95.19 61 VAL B CA 1
ATOM 1815 C C . VAL B 1 61 ? 8.016 -24.219 -5.355 1 95.19 61 VAL B C 1
ATOM 1817 O O . VAL B 1 61 ? 8.086 -23.938 -4.156 1 95.19 61 VAL B O 1
ATOM 1820 N N . MET B 1 62 ? 6.824 -24.328 -5.988 1 96.31 62 MET B N 1
ATOM 1821 C CA . MET B 1 62 ? 5.582 -23.891 -5.367 1 96.31 62 MET B CA 1
ATOM 1822 C C . MET B 1 62 ? 4.762 -25.078 -4.879 1 96.31 62 MET B C 1
ATOM 1824 O O . MET B 1 62 ? 3.834 -24.922 -4.086 1 96.31 62 MET B O 1
ATOM 1828 N N . GLY B 1 63 ? 5.121 -26.266 -5.324 1 95.75 63 GLY B N 1
ATOM 1829 C CA . GLY B 1 63 ? 4.34 -27.453 -4.988 1 95.75 63 GLY B CA 1
ATOM 1830 C C . GLY B 1 63 ? 3.027 -27.531 -5.746 1 95.75 63 GLY B C 1
ATOM 1831 O O . GLY B 1 63 ? 3.021 -27.672 -6.973 1 95.75 63 GLY B O 1
ATOM 1832 N N . ASP B 1 64 ? 1.945 -27.344 -5.098 1 96.81 64 ASP B N 1
ATOM 1833 C CA . ASP B 1 64 ? 0.611 -27.391 -5.688 1 96.81 64 ASP B CA 1
ATOM 1834 C C . ASP B 1 64 ? 0.313 -26.109 -6.457 1 96.81 64 ASP B C 1
ATOM 1836 O O . ASP B 1 64 ? -0.105 -25.109 -5.871 1 96.81 64 ASP B O 1
ATOM 1840 N N . LEU B 1 65 ? 0.377 -26.172 -7.707 1 97.88 65 LEU B N 1
ATOM 1841 C CA . LEU B 1 65 ? 0.244 -25 -8.555 1 97.88 65 LEU B CA 1
ATOM 1842 C C . LEU B 1 65 ? -1.206 -24.516 -8.602 1 97.88 65 LEU B C 1
ATOM 1844 O O . LEU B 1 65 ? -1.469 -23.328 -8.773 1 97.88 65 LEU B O 1
ATOM 1848 N N . HIS B 1 66 ? -2.086 -25.469 -8.5 1 98.12 66 HIS B N 1
ATOM 1849 C CA . HIS B 1 66 ? -3.488 -25.078 -8.469 1 98.12 66 HIS B CA 1
ATOM 1850 C C . HIS B 1 66 ? -3.795 -24.234 -7.238 1 98.12 66 HIS B C 1
ATOM 1852 O O . HIS B 1 66 ? -4.484 -23.219 -7.332 1 98.12 66 HIS B O 1
ATOM 1858 N N . ALA B 1 67 ? -3.27 -24.641 -6.16 1 97.94 67 ALA B N 1
ATOM 1859 C CA . ALA B 1 67 ? -3.426 -23.875 -4.93 1 97.94 67 ALA B CA 1
ATOM 1860 C C . ALA B 1 67 ? -2.744 -22.516 -5.043 1 97.94 67 ALA B C 1
ATOM 1862 O O . ALA B 1 67 ? -3.252 -21.516 -4.535 1 97.94 67 ALA B O 1
ATOM 1863 N N . ALA B 1 68 ? -1.626 -22.531 -5.652 1 98.5 68 ALA B N 1
ATOM 1864 C CA . ALA B 1 68 ? -0.932 -21.266 -5.875 1 98.5 68 ALA B CA 1
ATOM 1865 C C . ALA B 1 68 ? -1.779 -20.312 -6.715 1 98.5 68 ALA B C 1
ATOM 1867 O O . ALA B 1 68 ? -1.889 -19.125 -6.402 1 98.5 68 ALA B O 1
ATOM 1868 N N . TYR B 1 69 ? -2.32 -20.828 -7.707 1 98.62 69 TYR B N 1
ATOM 1869 C CA . TYR B 1 69 ? -3.207 -20.062 -8.578 1 98.62 69 TYR B CA 1
ATOM 1870 C C . TYR B 1 69 ? -4.34 -19.438 -7.777 1 98.62 69 TYR B C 1
ATOM 1872 O O . TYR B 1 69 ? -4.594 -18.234 -7.895 1 98.62 69 TYR B O 1
ATOM 1880 N N . LYS B 1 70 ? -4.969 -20.188 -6.973 1 98.5 70 LYS B N 1
ATOM 1881 C CA . LYS B 1 70 ? -6.078 -19.703 -6.16 1 98.5 70 LYS B CA 1
ATOM 1882 C C . LYS B 1 70 ? -5.609 -18.641 -5.168 1 98.5 70 LYS B C 1
ATOM 1884 O O . LYS B 1 70 ? -6.293 -17.625 -4.957 1 98.5 70 LYS B O 1
ATOM 1889 N N . LEU B 1 71 ? -4.523 -18.891 -4.574 1 98.44 71 LEU B N 1
ATOM 1890 C CA . LEU B 1 71 ? -3.99 -17.953 -3.588 1 98.44 71 LEU B CA 1
ATOM 1891 C C . LEU B 1 71 ? -3.686 -16.609 -4.227 1 98.44 71 LEU B C 1
ATOM 1893 O O . LEU B 1 71 ? -4.031 -15.562 -3.674 1 98.44 71 LEU B O 1
ATOM 1897 N N . LEU B 1 72 ? -3.047 -16.625 -5.359 1 98.69 72 LEU B N 1
ATOM 1898 C CA . LEU B 1 72 ? -2.676 -15.398 -6.059 1 98.69 72 LEU B CA 1
ATOM 1899 C C . LEU B 1 72 ? -3.914 -14.625 -6.488 1 98.69 72 LEU B C 1
ATOM 1901 O O . LEU B 1 72 ? -3.961 -13.398 -6.359 1 98.69 72 LEU B O 1
ATOM 1905 N N . ALA B 1 73 ? -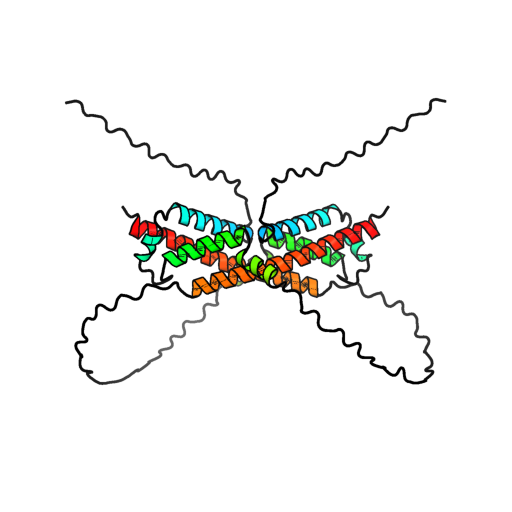4.91 -15.336 -6.98 1 98.31 73 ALA B N 1
ATOM 1906 C CA . ALA B 1 73 ? -6.176 -14.703 -7.336 1 98.31 73 ALA B CA 1
ATOM 1907 C C . ALA B 1 73 ? -6.824 -14.055 -6.121 1 98.31 73 ALA B C 1
ATOM 1909 O O . ALA B 1 73 ? -7.316 -12.93 -6.199 1 98.31 73 ALA B O 1
ATOM 1910 N N . ARG B 1 74 ? -6.762 -14.703 -5.07 1 97.44 74 ARG B N 1
ATOM 1911 C CA . ARG B 1 74 ? -7.316 -14.18 -3.826 1 97.44 74 ARG B CA 1
ATOM 1912 C C . ARG B 1 74 ? -6.547 -12.945 -3.365 1 97.44 74 ARG B C 1
ATOM 1914 O O . ARG B 1 74 ? -7.148 -11.969 -2.91 1 97.44 74 ARG B O 1
ATOM 1921 N N . THR B 1 75 ? -5.324 -13 -3.449 1 98 75 THR B N 1
ATOM 1922 C CA . THR B 1 75 ? -4.473 -11.883 -3.057 1 98 75 THR B CA 1
ATOM 1923 C C . THR B 1 75 ? -4.824 -10.633 -3.854 1 98 75 THR B C 1
ATOM 1925 O O . THR B 1 75 ? -4.91 -9.539 -3.295 1 98 75 THR B O 1
ATOM 1928 N N . LYS B 1 76 ? -5.023 -10.812 -5.094 1 98 76 LYS B N 1
ATOM 1929 C CA . LYS B 1 76 ? -5.418 -9.68 -5.926 1 98 76 LYS B CA 1
ATOM 1930 C C . LYS B 1 76 ? -6.727 -9.07 -5.438 1 98 76 LYS B C 1
ATOM 1932 O O . LYS B 1 76 ? -6.852 -7.844 -5.348 1 98 76 LYS B O 1
ATOM 1937 N N . ILE B 1 77 ? -7.656 -9.844 -5.078 1 96.19 77 ILE B N 1
ATOM 1938 C CA . ILE B 1 77 ? -8.953 -9.391 -4.594 1 96.19 77 ILE B CA 1
ATOM 1939 C C . ILE B 1 77 ? -8.781 -8.617 -3.289 1 96.19 77 ILE B C 1
ATOM 1941 O O . ILE B 1 77 ? -9.32 -7.516 -3.133 1 96.19 77 ILE B O 1
ATOM 1945 N N . ASN B 1 78 ? -7.977 -9.188 -2.41 1 95.81 78 ASN B N 1
ATOM 1946 C CA . ASN B 1 78 ? -7.727 -8.523 -1.135 1 95.81 78 ASN B CA 1
ATOM 1947 C C . ASN B 1 78 ? -7.031 -7.176 -1.331 1 95.81 78 ASN B C 1
ATOM 1949 O O . ASN B 1 78 ? -7.34 -6.207 -0.636 1 95.81 78 ASN B O 1
ATOM 1953 N N . LEU B 1 79 ? -6.113 -7.145 -2.201 1 96.81 79 LEU B N 1
ATOM 1954 C CA . LEU B 1 79 ? -5.348 -5.934 -2.498 1 96.81 79 LEU B CA 1
ATOM 1955 C C . LEU B 1 79 ? -6.262 -4.824 -3.008 1 96.81 79 LEU B C 1
ATOM 1957 O O . LEU B 1 79 ? -6.148 -3.676 -2.578 1 96.81 79 LEU B O 1
ATOM 1961 N N . MET B 1 80 ? -7.242 -5.16 -3.814 1 94.25 80 MET B N 1
ATOM 1962 C CA . MET B 1 80 ? -8.07 -4.176 -4.512 1 94.25 80 MET B CA 1
ATOM 1963 C C . MET B 1 80 ? -9.281 -3.797 -3.672 1 94.25 80 MET B C 1
ATOM 1965 O O . MET B 1 80 ? -9.75 -2.658 -3.73 1 94.25 80 MET B O 1
ATOM 1969 N N . TYR B 1 81 ? -9.758 -4.773 -2.863 1 93 81 TYR B N 1
ATOM 1970 C CA . TYR B 1 81 ? -11.055 -4.543 -2.236 1 93 81 TYR B CA 1
ATOM 1971 C C . TYR B 1 81 ? -10.953 -4.652 -0.72 1 93 81 TYR B C 1
ATOM 1973 O O . TYR B 1 81 ? -11.906 -4.324 -0.004 1 93 81 TYR B O 1
ATOM 1981 N N . GLY B 1 82 ? -9.812 -4.965 -0.19 1 92.31 82 GLY B N 1
ATOM 1982 C CA . GLY B 1 82 ? -9.664 -5.195 1.238 1 92.31 82 GLY B CA 1
ATOM 1983 C C . GLY B 1 82 ? -10.016 -6.613 1.653 1 92.31 82 GLY B C 1
ATOM 1984 O O . GLY B 1 82 ? -10.633 -7.352 0.89 1 92.31 82 GLY B O 1
ATOM 1985 N N . ASP B 1 83 ? -9.398 -7.02 2.76 1 82.94 83 ASP B N 1
ATOM 1986 C CA . ASP B 1 83 ? -9.672 -8.359 3.279 1 82.94 83 ASP B CA 1
ATOM 1987 C C . ASP B 1 83 ? -11.055 -8.422 3.92 1 82.94 83 ASP B C 1
ATOM 1989 O O . ASP B 1 83 ? -11.289 -7.812 4.965 1 82.94 83 ASP B O 1
ATOM 1993 N N . THR B 1 84 ? -12.141 -8.5 3.207 1 64.25 84 THR B N 1
ATOM 1994 C CA . THR B 1 84 ? -13.508 -8.539 3.709 1 64.25 84 THR B CA 1
ATOM 1995 C C . THR B 1 84 ? -13.703 -9.727 4.652 1 64.25 84 THR B C 1
ATOM 1997 O O . THR B 1 84 ? -14.672 -9.758 5.418 1 64.25 84 THR B O 1
ATOM 2000 N N . VAL B 1 85 ? -13.023 -10.75 4.441 1 56.06 85 VAL B N 1
ATOM 2001 C CA . VAL B 1 85 ? -13.266 -11.875 5.344 1 56.06 85 VAL B CA 1
ATOM 2002 C C . VAL B 1 85 ? -13 -11.445 6.785 1 56.06 85 VAL B C 1
ATOM 2004 O O . VAL B 1 85 ? -13.711 -11.867 7.703 1 56.06 85 VAL B O 1
ATOM 2007 N N . GLU B 1 86 ? -12.086 -10.547 6.957 1 52.44 86 GLU B N 1
ATOM 2008 C CA . GLU B 1 86 ? -11.805 -10.141 8.328 1 52.44 86 GLU B CA 1
ATOM 2009 C C . GLU B 1 86 ? -12.789 -9.07 8.797 1 52.44 86 GLU B C 1
ATOM 2011 O O . GLU B 1 86 ? -12.953 -8.852 9.992 1 52.44 86 GLU B O 1
ATOM 2016 N N . VAL B 1 87 ? -13.281 -8.312 7.91 1 48.09 87 VAL B N 1
ATOM 2017 C CA . VAL B 1 87 ? -14.266 -7.32 8.328 1 48.09 87 VAL B CA 1
ATOM 2018 C C . VAL B 1 87 ? -15.477 -8.016 8.938 1 48.09 87 VAL B C 1
ATOM 2020 O O . VAL B 1 87 ? -16.078 -7.523 9.898 1 48.09 87 VAL B O 1
ATOM 2023 N N . HIS B 1 88 ? -15.82 -9.031 8.367 1 46.62 88 HIS B N 1
ATOM 2024 C CA . HIS B 1 88 ? -16.891 -9.789 9.008 1 46.62 88 HIS B CA 1
ATOM 2025 C C . HIS B 1 88 ? -16.5 -10.211 10.422 1 46.62 88 HIS B C 1
ATOM 2027 O O . HIS B 1 88 ? -17.359 -10.305 11.305 1 46.62 88 HIS B O 1
ATOM 2033 N N . ARG B 1 89 ? -15.305 -10.398 10.602 1 42.75 89 ARG B N 1
ATOM 2034 C CA . ARG B 1 89 ? -14.961 -10.812 11.961 1 42.75 89 ARG B CA 1
ATOM 2035 C C . ARG B 1 89 ? -15.008 -9.633 12.922 1 42.75 89 ARG B C 1
ATOM 2037 O O . ARG B 1 89 ? -15.336 -9.797 14.102 1 42.75 89 ARG B O 1
ATOM 2044 N N . LYS B 1 90 ? -14.664 -8.477 12.539 1 46.44 90 LYS B N 1
ATOM 2045 C CA . LYS B 1 90 ? -14.742 -7.363 13.484 1 46.44 90 LYS B CA 1
ATOM 2046 C C . LYS B 1 90 ? -16.188 -7.012 13.797 1 46.44 90 LYS B C 1
ATOM 2048 O O . LYS B 1 90 ? -16.516 -6.582 14.906 1 46.44 90 LYS B O 1
ATOM 2053 N N . THR B 1 91 ? -17.062 -7.07 12.82 1 44.59 91 THR B N 1
ATOM 2054 C CA . THR B 1 91 ? -18.453 -6.785 13.117 1 44.59 91 THR B CA 1
ATOM 2055 C C . THR B 1 91 ? -19.062 -7.891 13.977 1 44.59 91 THR B C 1
ATOM 2057 O O . THR B 1 91 ? -20.062 -7.676 14.664 1 44.59 91 THR B O 1
ATOM 2060 N N . SER B 1 92 ? -18.469 -9.055 13.797 1 42.41 92 SER B N 1
ATOM 2061 C CA . SER B 1 92 ? -19.078 -10.094 14.625 1 42.41 92 SER B CA 1
ATOM 2062 C C . SER B 1 92 ? -18.609 -10 16.062 1 42.41 92 SER B C 1
ATOM 2064 O O . SER B 1 92 ? -19.141 -10.68 16.953 1 42.41 92 SER B O 1
ATOM 2066 N N . ARG B 1 93 ? -17.406 -9.453 16.281 1 39.56 93 ARG B N 1
ATOM 2067 C CA . ARG B 1 93 ? -16.953 -9.406 17.656 1 39.56 93 ARG B CA 1
ATOM 2068 C C . ARG B 1 93 ? -17.656 -8.297 18.438 1 39.56 93 ARG B C 1
ATOM 2070 O O . ARG B 1 93 ? -17.359 -8.062 19.609 1 39.56 93 ARG B O 1
ATOM 2077 N N . MET B 1 94 ? -18.328 -7.426 17.688 1 38.75 94 MET B N 1
ATOM 2078 C CA . MET B 1 94 ? -19.141 -6.551 18.531 1 38.75 94 MET B CA 1
ATOM 2079 C C . MET B 1 94 ? -20.156 -7.359 19.344 1 38.75 94 MET B C 1
ATOM 2081 O O . MET B 1 94 ? -21.312 -7.5 18.938 1 38.75 94 MET B O 1
ATOM 2085 N N . GLN B 1 95 ? -19.766 -8.508 19.766 1 39.31 95 GLN B N 1
ATOM 2086 C CA . GLN B 1 95 ? -20.656 -9.055 20.797 1 39.31 95 GLN B CA 1
ATOM 2087 C C . GLN B 1 95 ? -20.797 -8.102 21.969 1 39.31 95 GLN B C 1
ATOM 2089 O O . GLN B 1 95 ? -19.812 -7.508 22.422 1 39.31 95 GLN B O 1
ATOM 2094 N N . PRO B 1 96 ? -21.953 -7.656 22.328 1 41.25 96 PRO B N 1
ATOM 2095 C CA . PRO B 1 96 ? -22.234 -6.773 23.469 1 41.25 96 PRO B CA 1
ATOM 2096 C C . PRO B 1 96 ? -21.5 -7.184 24.734 1 41.25 96 PRO B C 1
ATOM 2098 O O . PRO B 1 96 ? -21.375 -8.375 25.016 1 41.25 96 PRO B O 1
ATOM 2101 N N . PRO B 1 97 ? -20.484 -6.434 25.062 1 39.53 97 PRO B N 1
ATOM 2102 C CA . PRO B 1 97 ? -19.797 -6.797 26.312 1 39.53 97 PRO B CA 1
ATOM 2103 C C . PRO B 1 97 ? -20.766 -7.246 27.406 1 39.53 97 PRO B C 1
ATOM 2105 O O . PRO B 1 97 ? -21.922 -6.801 27.438 1 39.53 97 PRO B O 1
ATOM 2108 N N . PRO B 1 98 ? -20.656 -8.375 27.828 1 38.72 98 PRO B N 1
ATOM 2109 C CA . PRO B 1 98 ? -21.547 -8.75 28.938 1 38.72 98 PRO B CA 1
ATOM 2110 C C . PRO B 1 98 ? -21.594 -7.691 30.031 1 38.72 98 PRO B C 1
ATOM 2112 O O . PRO B 1 98 ? -20.609 -6.996 30.266 1 38.72 98 PRO B O 1
ATOM 2115 N N . VAL B 1 99 ? -22.719 -7.168 30.266 1 35.88 99 VAL B N 1
ATOM 2116 C CA . VAL B 1 99 ? -23.109 -6.227 31.312 1 35.88 99 VAL B CA 1
ATOM 2117 C C . VAL B 1 99 ? -22.578 -6.688 32.656 1 35.88 99 VAL B C 1
ATOM 2119 O O . VAL B 1 99 ? -22.969 -7.746 33.156 1 35.88 99 VAL B O 1
ATOM 2122 N N . SER B 1 100 ? -21.281 -6.762 32.875 1 34.5 100 SER B N 1
ATOM 2123 C CA . SER B 1 100 ? -20.828 -7.18 34.188 1 34.5 100 SER B CA 1
ATOM 2124 C C . SER B 1 100 ? -21.422 -6.305 35.281 1 34.5 100 SER B C 1
ATOM 2126 O O . SER B 1 100 ? -21.609 -5.102 35.094 1 34.5 100 SER B O 1
ATOM 2128 N N . PRO B 1 101 ? -22.094 -6.906 36.25 1 34.19 101 PRO B N 1
ATOM 2129 C CA . PRO B 1 101 ? -22.703 -6.258 37.406 1 34.19 101 PRO B CA 1
ATOM 2130 C C . PRO B 1 101 ? -21.75 -5.312 38.125 1 34.19 101 PRO B C 1
ATOM 2132 O O . PRO B 1 101 ? -20.531 -5.465 38 1 34.19 101 PRO B O 1
ATOM 2135 N N . THR B 1 102 ? -22.203 -4.121 38.25 1 31.75 102 THR B N 1
ATOM 2136 C CA . THR B 1 102 ? -21.703 -2.893 38.875 1 31.75 102 THR B CA 1
ATOM 2137 C C . THR B 1 102 ? -21.141 -3.168 40.25 1 31.75 102 THR B C 1
ATOM 2139 O O . THR B 1 102 ? -21.891 -3.492 41.188 1 31.75 102 THR B O 1
ATOM 2142 N N . ALA B 1 103 ? -20.156 -4.098 40.375 1 27.78 103 ALA B N 1
ATOM 2143 C CA . ALA B 1 103 ? -19.688 -4.227 41.75 1 27.78 103 ALA B CA 1
ATOM 2144 C C . ALA B 1 103 ? -19.297 -2.867 42.344 1 27.78 103 ALA B C 1
ATOM 2146 O O . ALA B 1 103 ? -18.688 -2.049 41.656 1 27.78 103 ALA B O 1
ATOM 2147 N N . MET B 1 104 ? -20.016 -2.334 43.25 1 27.95 104 MET B N 1
ATOM 2148 C CA . MET B 1 104 ? -20.031 -1.185 44.156 1 27.95 104 MET B CA 1
ATOM 2149 C C . MET B 1 104 ? -18.734 -1.079 44.938 1 27.95 104 MET B C 1
ATOM 2151 O O . MET B 1 104 ? -18.672 -1.459 46.125 1 27.95 104 MET B O 1
ATOM 2155 N N . THR B 1 105 ? -17.625 -1.43 44.312 1 23.09 105 THR B N 1
ATOM 2156 C CA . THR B 1 105 ? -16.578 -1.542 45.312 1 23.09 105 THR B CA 1
ATOM 2157 C C . THR B 1 105 ? -16.266 -0.179 45.906 1 23.09 105 THR B C 1
ATOM 2159 O O . THR B 1 105 ? -16.047 0.797 45.188 1 23.09 105 THR B O 1
ATOM 2162 N N . ASP B 1 106 ? -16.531 -0.012 47.188 1 24.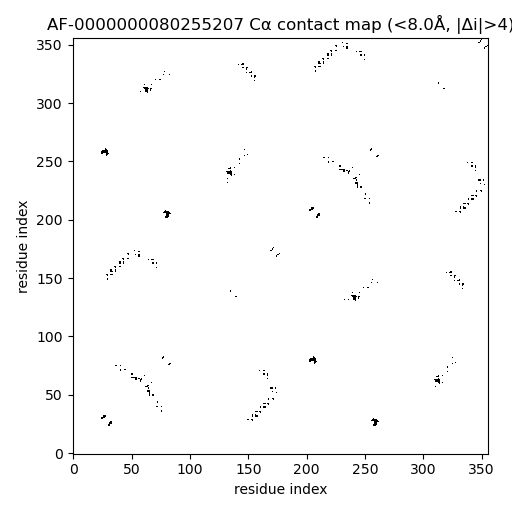75 106 ASP B N 1
ATOM 2163 C CA . ASP B 1 106 ? -16.469 0.999 48.219 1 24.75 106 ASP B CA 1
ATOM 2164 C C . ASP B 1 106 ? -15.023 1.405 48.5 1 24.75 106 ASP B C 1
ATOM 2166 O O . ASP B 1 106 ? -14.758 2.158 49.438 1 24.75 106 ASP B O 1
ATOM 2170 N N . SER B 1 107 ? -14.188 1.408 47.5 1 22.52 107 SER B N 1
ATOM 2171 C CA . SER B 1 107 ? -12.812 1.515 47.969 1 22.52 107 SER B CA 1
ATOM 2172 C C . SER B 1 107 ? -12.562 2.859 48.656 1 22.52 107 SER B C 1
ATOM 2174 O O . SER B 1 107 ? -12.844 3.912 48.094 1 22.52 107 SER B O 1
ATOM 2176 N N . THR B 1 108 ? -12.508 2.799 49.906 1 24.41 108 THR B N 1
ATOM 2177 C CA . THR B 1 108 ? -12.297 3.75 51 1 24.41 108 THR B CA 1
ATOM 2178 C C . THR B 1 108 ? -10.891 4.352 50.938 1 24.41 108 THR B C 1
ATOM 2180 O O . THR B 1 108 ? -10.266 4.594 51.969 1 24.41 108 THR B O 1
ATOM 2183 N N . MET B 1 109 ? -10.383 4.625 49.812 1 19.95 109 MET B N 1
ATOM 2184 C CA . MET B 1 109 ? -8.969 4.965 49.938 1 19.95 109 MET B CA 1
ATOM 2185 C C . MET B 1 109 ? -8.781 6.203 50.781 1 19.95 109 MET B C 1
ATOM 2187 O O . MET B 1 109 ? -9.383 7.246 50.531 1 19.95 109 MET B O 1
ATOM 2191 N N . SER B 1 110 ? -8.266 6.035 51.938 1 24.08 110 SER B N 1
ATOM 2192 C CA . SER B 1 110 ? -7.934 6.875 53.094 1 24.08 110 SER B CA 1
ATOM 2193 C C . SER B 1 110 ? -6.785 7.824 52.781 1 24.08 110 SER B C 1
ATOM 2195 O O . SER B 1 110 ? -6.258 8.492 53.656 1 24.08 110 SER B O 1
ATOM 2197 N N . LEU B 1 111 ? -6.367 7.992 51.594 1 20.58 111 LEU B N 1
ATOM 2198 C CA . LEU B 1 111 ? -4.996 8.492 51.625 1 20.58 111 LEU B CA 1
ATOM 2199 C C . LEU B 1 111 ? -4.91 9.805 52.406 1 20.58 111 LEU B C 1
ATOM 2201 O O . LEU B 1 111 ? -5.629 10.758 52.094 1 20.58 111 LEU B O 1
ATOM 2205 N N . ALA B 1 112 ? -4.152 9.805 53.469 1 20.42 112 ALA B N 1
ATOM 2206 C CA . ALA B 1 112 ? -3.779 10.664 54.594 1 20.42 112 ALA B CA 1
ATOM 2207 C C . ALA B 1 112 ? -3.156 11.969 54.094 1 20.42 112 ALA B C 1
ATOM 2209 O O . ALA B 1 112 ? -3.795 13.023 54.125 1 20.42 112 ALA B O 1
ATOM 2210 N N . SER B 1 113 ? -1.751 12.195 54.375 1 21.75 113 SER B N 1
ATOM 2211 C CA . SER B 1 113 ? -1.192 13.102 55.344 1 21.75 113 SER B CA 1
ATOM 2212 C C . SER B 1 113 ? -0.82 14.445 54.719 1 21.75 113 SER B C 1
ATOM 2214 O O . SER B 1 113 ? -0.743 14.562 53.5 1 21.75 113 SER B O 1
ATOM 2216 N N . ASP B 1 114 ? 0.436 15.047 55.25 1 20.33 114 ASP B N 1
ATOM 2217 C CA . ASP B 1 114 ? 0.816 16.203 56.031 1 20.33 114 ASP B CA 1
ATOM 2218 C C . ASP B 1 114 ? 1.302 17.344 55.156 1 20.33 114 ASP B C 1
ATOM 2220 O O . ASP B 1 114 ? 0.715 18.438 55.156 1 20.33 114 ASP B O 1
ATOM 2224 N N . GLY B 1 115 ? 2.73 17.594 55.031 1 20.3 115 GLY B N 1
ATOM 2225 C CA . GLY B 1 115 ? 3.539 18.625 55.656 1 20.3 115 GLY B CA 1
ATOM 2226 C C . GLY B 1 115 ? 3.709 19.859 54.812 1 20.3 115 GLY B C 1
ATOM 2227 O O . GLY B 1 115 ? 3.006 20.031 53.812 1 20.3 115 GLY B O 1
ATOM 2228 N N . SER B 1 116 ? 5.102 20.281 54.469 1 24.45 116 SER B N 1
ATOM 2229 C CA . SER B 1 116 ? 5.945 21.438 54.812 1 24.45 116 SER B CA 1
ATOM 2230 C C . SER B 1 116 ? 5.891 22.5 53.719 1 24.45 116 SER B C 1
ATOM 2232 O O . SER B 1 116 ? 5.594 22.188 52.562 1 24.45 116 SER B O 1
ATOM 2234 N N . SER B 1 117 ? 5.914 23.797 54.188 1 24.58 117 SER B N 1
ATOM 2235 C CA . SER B 1 117 ? 5.762 25.188 53.75 1 24.58 117 SER B CA 1
ATOM 2236 C C . SER B 1 117 ? 6.887 25.609 52.812 1 24.58 117 SER B C 1
ATOM 2238 O O . SER B 1 117 ? 8 25.891 53.281 1 24.58 117 SER B O 1
ATOM 2240 N N . GLU B 1 118 ? 7.352 24.844 51.906 1 24.62 118 GLU B N 1
ATOM 2241 C CA . GLU B 1 118 ? 8.531 25.406 51.25 1 24.62 118 GLU B CA 1
ATOM 2242 C C . GLU B 1 118 ? 8.273 26.812 50.75 1 24.62 118 GLU B C 1
ATOM 2244 O O . GLU B 1 118 ? 7.133 27.156 50.406 1 24.62 118 GLU B O 1
ATOM 2249 N N . THR B 1 119 ? 9.344 27.719 51.031 1 28.03 119 THR B N 1
ATOM 2250 C CA . THR B 1 119 ? 9.797 29.094 50.844 1 28.03 119 THR B CA 1
ATOM 2251 C C . THR B 1 119 ? 9.852 29.438 49.344 1 28.03 119 THR B C 1
ATOM 2253 O O . THR B 1 119 ? 10.344 28.656 48.531 1 28.03 119 THR B O 1
ATOM 2256 N N . SER B 1 120 ? 9.023 30.297 49.031 1 27.08 120 SER B N 1
ATOM 2257 C CA . SER B 1 120 ? 8.695 30.844 47.719 1 27.08 120 SER B CA 1
ATOM 2258 C C . SER B 1 120 ? 9.883 31.594 47.125 1 27.08 120 SER B C 1
ATOM 2260 O O . SER B 1 120 ? 10.219 32.688 47.562 1 27.08 120 SER B O 1
ATOM 2262 N N . ASP B 1 121 ? 11.07 30.938 46.969 1 30.08 121 ASP B N 1
ATOM 2263 C CA . ASP B 1 121 ? 12.086 31.734 46.281 1 30.08 121 ASP B CA 1
ATOM 2264 C C . ASP B 1 121 ? 11.547 32.344 45 1 30.08 121 ASP B C 1
ATOM 2266 O O . ASP B 1 121 ? 10.82 31.688 44.25 1 30.08 121 ASP B O 1
ATOM 2270 N N . ILE B 1 122 ? 11.477 33.656 45 1 32.66 122 ILE B N 1
ATOM 2271 C CA . ILE B 1 122 ? 11.078 34.625 43.969 1 32.66 122 ILE B CA 1
ATOM 2272 C C . ILE B 1 122 ? 11.953 34.438 42.719 1 32.66 122 ILE B C 1
ATOM 2274 O O . ILE B 1 122 ? 13.148 34.75 42.75 1 32.66 122 ILE B O 1
ATOM 2278 N N . GLY B 1 123 ? 12.031 33.25 42.125 1 31.84 123 GLY B N 1
ATOM 2279 C CA . GLY B 1 123 ? 12.867 33.094 40.938 1 31.84 123 GLY B CA 1
ATOM 2280 C C . GLY B 1 123 ? 12.641 34.188 39.906 1 31.84 123 GLY B C 1
ATOM 2281 O O . GLY B 1 123 ? 11.562 34.781 39.844 1 31.84 123 GLY B O 1
ATOM 2282 N N . GLY B 1 124 ? 13.742 34.906 39.469 1 36.59 124 GLY B N 1
ATOM 2283 C CA . GLY B 1 124 ? 13.992 35.844 38.406 1 36.59 124 GLY B CA 1
ATOM 2284 C C . GLY B 1 124 ? 13.352 35.406 37.094 1 36.59 124 GLY B C 1
ATOM 2285 O O . GLY B 1 124 ? 13.258 34.219 36.781 1 36.59 124 GLY B O 1
ATOM 2286 N N . ASP B 1 125 ? 12.414 36.125 36.688 1 40.03 125 ASP B N 1
ATOM 2287 C CA . ASP B 1 125 ? 11.633 36 35.469 1 40.03 125 ASP B CA 1
ATOM 2288 C C . ASP B 1 125 ? 12.539 35.875 34.219 1 40.03 125 ASP B C 1
ATOM 2290 O O . ASP B 1 125 ? 13.023 36.875 33.719 1 40.03 125 ASP B O 1
ATOM 2294 N N . GLY B 1 126 ? 13.711 35.188 34.281 1 40.09 126 GLY B N 1
ATOM 2295 C CA . GLY B 1 126 ? 14.383 35.062 33 1 40.09 126 GLY B CA 1
ATOM 2296 C C . GLY B 1 126 ? 13.43 34.719 31.859 1 40.09 126 GLY B C 1
ATOM 2297 O O . GLY B 1 126 ? 12.516 33.938 32.031 1 40.09 126 GLY B O 1
ATOM 2298 N N . ASP B 1 127 ? 13.109 35.688 31.062 1 45.12 127 ASP B N 1
ATOM 2299 C CA . ASP B 1 127 ? 12.477 35.375 29.781 1 45.12 127 ASP B CA 1
ATOM 2300 C C . ASP B 1 127 ? 13.078 34.125 29.141 1 45.12 127 ASP B C 1
ATOM 2302 O O . ASP B 1 127 ? 14.211 34.188 28.641 1 45.12 127 ASP B O 1
ATOM 2306 N N . SER B 1 128 ? 13.188 33.031 29.734 1 49.88 128 SER B N 1
ATOM 2307 C CA . SER B 1 128 ? 13.555 31.797 29.047 1 49.88 128 SER B CA 1
ATOM 2308 C C . SER B 1 128 ? 12.93 31.734 27.656 1 49.88 128 SER B C 1
ATOM 2310 O O . SER B 1 128 ? 11.719 31.922 27.516 1 49.88 128 SER B O 1
ATOM 2312 N N . PRO B 1 129 ? 13.617 32.094 26.562 1 52.56 129 PRO B N 1
ATOM 2313 C CA . PRO B 1 129 ? 13.055 31.859 25.234 1 52.56 129 PRO B CA 1
ATOM 2314 C C . PRO B 1 129 ? 12.18 30.609 25.156 1 52.56 129 PRO B C 1
ATOM 2316 O O . PRO B 1 129 ? 12.461 29.625 25.828 1 52.56 129 PRO B O 1
ATOM 2319 N N . SER B 1 130 ? 10.961 30.688 25.219 1 55.72 130 SER B N 1
ATOM 2320 C CA . SER B 1 130 ? 10.016 29.578 25.078 1 55.72 130 SER B CA 1
ATOM 2321 C C . SER B 1 130 ? 10.555 28.516 24.141 1 55.72 130 SER B C 1
ATOM 2323 O O . SER B 1 130 ? 11.023 28.812 23.047 1 55.72 130 SER B O 1
ATOM 2325 N N . PRO B 1 131 ? 11.031 27.391 24.531 1 63.25 131 PRO B N 1
ATOM 2326 C CA . PRO B 1 131 ? 11.586 26.328 23.688 1 63.25 131 PRO B CA 1
ATOM 2327 C C . PRO B 1 131 ? 10.781 26.109 22.422 1 63.25 131 PRO B C 1
ATOM 2329 O O . PRO B 1 131 ? 9.555 26.297 22.406 1 63.25 131 PRO B O 1
ATOM 2332 N N . THR B 1 132 ? 11.359 26.469 21.25 1 72.19 132 THR B N 1
ATOM 2333 C CA . THR B 1 132 ? 10.758 26.203 19.953 1 72.19 132 THR B CA 1
ATOM 2334 C C . THR B 1 132 ? 10.086 24.844 19.938 1 72.19 132 THR B C 1
ATOM 2336 O O . THR B 1 132 ? 10.695 23.844 20.344 1 72.19 132 THR B O 1
ATOM 2339 N N . PRO B 1 133 ? 8.766 24.812 19.812 1 82.94 133 PRO B N 1
ATOM 2340 C CA . PRO B 1 133 ? 8.078 23.516 19.812 1 82.94 133 PRO B CA 1
ATOM 2341 C C . PRO B 1 133 ? 8.703 22.516 18.844 1 82.94 133 PRO B C 1
ATOM 2343 O O . PRO B 1 133 ? 9.203 22.906 17.797 1 82.94 133 PRO B O 1
ATOM 2346 N N . THR B 1 134 ? 8.906 21.297 19.359 1 92.06 134 THR B N 1
ATOM 2347 C CA . THR B 1 134 ? 9.422 20.219 18.531 1 92.06 134 THR B CA 1
ATOM 2348 C C . THR B 1 134 ? 8.289 19.312 18.062 1 92.06 134 THR B C 1
ATOM 2350 O O . THR B 1 134 ? 7.254 19.219 18.719 1 92.06 134 THR B O 1
ATOM 2353 N N . LEU B 1 135 ? 8.43 18.766 16.953 1 95.69 135 LEU B N 1
ATOM 2354 C CA . LEU B 1 135 ? 7.441 17.844 16.406 1 95.69 135 LEU B CA 1
ATOM 2355 C C . LEU B 1 135 ? 7.266 16.641 17.344 1 95.69 135 LEU B C 1
ATOM 2357 O O . LEU B 1 135 ? 8.25 16.094 17.844 1 95.69 135 LEU B O 1
ATOM 2361 N N . ASP B 1 136 ? 6.062 16.266 17.531 1 96 136 ASP B N 1
ATOM 2362 C CA . ASP B 1 136 ? 5.758 15.07 18.312 1 96 136 ASP B CA 1
ATOM 2363 C C . ASP B 1 136 ? 6.5 13.859 17.766 1 96 136 ASP B C 1
ATOM 2365 O O . ASP B 1 136 ? 6.387 13.539 16.578 1 96 136 ASP B O 1
ATOM 2369 N N . PRO B 1 137 ? 7.207 13.195 18.578 1 96.44 137 PRO B N 1
ATOM 2370 C CA . PRO B 1 137 ? 7.98 12.031 18.141 1 96.44 137 PRO B CA 1
ATOM 2371 C C . PRO B 1 137 ? 7.105 10.93 17.547 1 96.44 137 PRO B C 1
ATOM 2373 O O . PRO B 1 137 ? 7.57 10.156 16.703 1 96.44 137 PRO B O 1
ATOM 2376 N N . THR B 1 138 ? 5.867 10.891 17.906 1 96.88 138 THR B N 1
ATOM 2377 C CA . THR B 1 138 ? 4.953 9.898 17.359 1 96.88 138 THR B CA 1
ATOM 2378 C C . THR B 1 138 ? 4.785 10.07 15.859 1 96.88 138 THR B C 1
ATOM 2380 O O . THR B 1 138 ? 4.684 9.086 15.125 1 96.88 138 THR B O 1
ATOM 2383 N N . MET B 1 139 ? 4.805 11.273 15.414 1 97.12 139 MET B N 1
ATOM 2384 C CA . MET B 1 139 ? 4.656 11.555 13.992 1 97.12 139 MET B CA 1
ATOM 2385 C C . MET B 1 139 ? 5.863 11.039 13.211 1 97.12 139 MET B C 1
ATOM 2387 O O . MET B 1 139 ? 5.711 10.477 12.125 1 97.12 139 MET B O 1
ATOM 2391 N N . VAL B 1 140 ? 6.957 11.258 13.797 1 97.19 140 VAL B N 1
ATOM 2392 C CA . VAL B 1 140 ? 8.188 10.789 13.164 1 97.19 140 VAL B CA 1
ATOM 2393 C C . VAL B 1 140 ? 8.188 9.266 13.109 1 97.19 140 VAL B C 1
ATOM 2395 O O . VAL B 1 140 ? 8.539 8.68 12.078 1 97.19 140 VAL B O 1
ATOM 2398 N N . LYS B 1 141 ? 7.793 8.633 14.133 1 97.81 141 LYS B N 1
ATOM 2399 C CA . LYS B 1 141 ? 7.723 7.176 14.188 1 97.81 141 LYS B CA 1
ATOM 2400 C C . LYS B 1 141 ? 6.727 6.633 13.164 1 97.81 141 LYS B C 1
ATOM 2402 O O . LYS B 1 141 ? 6.984 5.617 12.516 1 97.81 141 LYS B O 1
ATOM 2407 N N . LEU B 1 142 ? 5.605 7.312 13.078 1 97.81 142 LEU B N 1
ATOM 2408 C CA . LEU B 1 142 ? 4.594 6.902 12.117 1 97.81 142 LEU B CA 1
ATOM 2409 C C . LEU B 1 142 ? 5.141 6.973 10.695 1 97.81 142 LEU B C 1
ATOM 2411 O O . LEU B 1 142 ? 4.941 6.047 9.898 1 97.81 142 LEU B O 1
ATOM 2415 N N . HIS B 1 143 ? 5.809 8.055 10.43 1 97.88 143 HIS B N 1
ATOM 2416 C CA . HIS B 1 143 ? 6.398 8.227 9.102 1 97.88 143 HIS B CA 1
ATOM 2417 C C . HIS B 1 143 ? 7.414 7.133 8.805 1 97.88 143 HIS B C 1
ATOM 2419 O O . HIS B 1 143 ? 7.414 6.562 7.711 1 97.88 143 HIS B O 1
ATOM 2425 N N . GLN B 1 144 ? 8.227 6.848 9.734 1 97.38 144 GLN B N 1
ATOM 2426 C CA . GLN B 1 144 ? 9.227 5.797 9.562 1 97.38 144 GLN B CA 1
ATOM 2427 C C . GLN B 1 144 ? 8.562 4.434 9.367 1 97.38 144 GLN B C 1
ATOM 2429 O O . GLN B 1 144 ? 8.977 3.652 8.516 1 97.38 144 GLN B O 1
ATOM 2434 N N . ALA B 1 145 ? 7.586 4.164 10.188 1 97.56 145 ALA B N 1
ATOM 2435 C CA . ALA B 1 145 ? 6.855 2.906 10.07 1 97.56 145 ALA B CA 1
ATOM 2436 C C . ALA B 1 145 ? 6.195 2.781 8.703 1 97.56 145 ALA B C 1
ATOM 2438 O O . ALA B 1 145 ? 6.203 1.708 8.094 1 97.56 145 ALA B O 1
ATOM 2439 N N . LEU B 1 146 ? 5.656 3.82 8.273 1 98 146 LEU B N 1
ATOM 2440 C CA . LEU B 1 146 ? 5.012 3.822 6.965 1 98 146 LEU B CA 1
ATOM 2441 C C . LEU B 1 146 ? 6.012 3.473 5.867 1 98 146 LEU B C 1
ATOM 2443 O O . LEU B 1 146 ? 5.75 2.6 5.039 1 98 146 LEU B O 1
ATOM 2447 N N . ASN B 1 147 ? 7.105 4.137 5.852 1 96.94 147 ASN B N 1
ATOM 2448 C CA . ASN B 1 147 ? 8.125 3.898 4.832 1 96.94 147 ASN B CA 1
ATOM 2449 C C . ASN B 1 147 ? 8.625 2.459 4.867 1 96.94 147 ASN B C 1
ATOM 2451 O O . ASN B 1 147 ? 8.844 1.846 3.82 1 96.94 147 ASN B O 1
ATOM 2455 N N . GLN B 1 148 ? 8.766 1.973 6.012 1 96.81 148 GLN B N 1
ATOM 2456 C CA . GLN B 1 148 ? 9.172 0.579 6.152 1 96.81 148 GLN B CA 1
ATOM 2457 C C . GLN B 1 148 ? 8.109 -0.363 5.594 1 96.81 148 GLN B C 1
ATOM 2459 O O . GLN B 1 148 ? 8.43 -1.324 4.891 1 96.81 148 GLN B O 1
ATOM 2464 N N . ASN B 1 149 ? 6.918 -0.099 5.969 1 97.12 149 ASN B N 1
ATOM 2465 C CA . ASN B 1 149 ? 5.809 -0.905 5.465 1 97.12 149 ASN B CA 1
ATOM 2466 C C . ASN B 1 149 ? 5.73 -0.867 3.943 1 97.12 149 ASN B C 1
ATOM 2468 O O . ASN B 1 149 ? 5.512 -1.896 3.303 1 97.12 149 ASN B O 1
ATOM 2472 N N . LEU B 1 150 ? 5.906 0.258 3.373 1 97.06 150 LEU B N 1
ATOM 2473 C CA . LEU B 1 150 ? 5.887 0.397 1.921 1 97.06 150 LEU B CA 1
ATOM 2474 C C . LEU B 1 150 ? 6.977 -0.453 1.278 1 97.06 150 LEU B C 1
ATOM 2476 O O . LEU B 1 150 ? 6.73 -1.141 0.285 1 97.06 150 LEU B O 1
ATOM 2480 N N . ARG B 1 151 ? 8.117 -0.443 1.842 1 95.69 151 ARG B N 1
ATOM 2481 C CA . ARG B 1 151 ? 9.234 -1.227 1.324 1 95.69 151 ARG B CA 1
ATOM 2482 C C . ARG B 1 151 ? 8.938 -2.721 1.398 1 95.69 151 ARG B C 1
ATOM 2484 O O . ARG B 1 151 ? 9.148 -3.451 0.429 1 95.69 151 ARG B O 1
ATOM 2491 N N . THR B 1 152 ? 8.484 -3.15 2.514 1 96.56 152 THR B N 1
ATOM 2492 C CA . THR B 1 152 ? 8.148 -4.555 2.709 1 96.56 152 THR B CA 1
ATOM 2493 C C . THR B 1 152 ? 7.066 -4.996 1.73 1 96.56 152 THR B C 1
ATOM 2495 O O . THR B 1 152 ? 7.152 -6.074 1.142 1 96.56 152 THR B O 1
ATOM 2498 N N . LEU B 1 153 ? 6.125 -4.16 1.58 1 97.44 153 LEU B N 1
ATOM 2499 C CA . LEU B 1 153 ? 5.031 -4.473 0.668 1 97.44 153 LEU B CA 1
ATOM 2500 C C . LEU B 1 153 ? 5.539 -4.617 -0.762 1 97.44 153 LEU B C 1
ATOM 2502 O O . LEU B 1 153 ? 5.152 -5.551 -1.471 1 97.44 153 LEU B O 1
ATOM 2506 N N . CYS B 1 154 ? 6.383 -3.709 -1.135 1 96.94 154 CYS B N 1
ATOM 2507 C CA . CYS B 1 154 ? 6.953 -3.797 -2.473 1 96.94 154 CYS B CA 1
ATOM 2508 C C . CYS B 1 154 ? 7.688 -5.121 -2.666 1 96.94 154 CYS B C 1
ATOM 2510 O O . CYS B 1 154 ? 7.52 -5.785 -3.689 1 96.94 154 CYS B O 1
ATOM 2512 N N . GLY B 1 155 ? 8.453 -5.527 -1.677 1 97.56 155 GLY B N 1
ATOM 2513 C CA . GLY B 1 155 ? 9.172 -6.789 -1.754 1 97.56 155 GLY B CA 1
ATOM 2514 C C . GLY B 1 155 ? 8.25 -7.992 -1.867 1 97.56 155 GLY B C 1
ATOM 2515 O O . GLY B 1 155 ? 8.5 -8.898 -2.666 1 97.56 155 GLY B O 1
ATOM 2516 N N . ILE B 1 156 ? 7.242 -8.008 -1.117 1 98.62 156 ILE B N 1
ATOM 2517 C CA . ILE B 1 156 ? 6.289 -9.117 -1.132 1 98.62 156 ILE B CA 1
ATOM 2518 C C . ILE B 1 156 ? 5.594 -9.18 -2.49 1 98.62 156 ILE B C 1
ATOM 2520 O O . ILE B 1 156 ? 5.484 -10.258 -3.086 1 98.62 156 ILE B O 1
ATOM 2524 N N . LEU B 1 157 ? 5.141 -8.047 -2.984 1 98.56 157 LEU B N 1
ATOM 2525 C CA . LEU B 1 157 ? 4.422 -7.992 -4.254 1 98.56 157 LEU B CA 1
ATOM 2526 C C . LEU B 1 157 ? 5.316 -8.438 -5.406 1 98.56 157 LEU B C 1
ATOM 2528 O O . LEU B 1 157 ? 4.848 -9.07 -6.355 1 98.56 157 LEU B O 1
ATOM 2532 N N . GLU B 1 158 ? 6.559 -8.078 -5.34 1 98.56 158 GLU B N 1
ATOM 2533 C CA . GLU B 1 158 ? 7.5 -8.539 -6.355 1 98.56 158 GLU B CA 1
ATOM 2534 C C . GLU B 1 158 ? 7.57 -10.062 -6.387 1 98.56 158 GLU B C 1
ATOM 2536 O O . GLU B 1 158 ? 7.523 -10.672 -7.461 1 98.56 158 GLU B O 1
ATOM 2541 N N . GLN B 1 159 ? 7.676 -10.664 -5.258 1 98.62 159 GLN B N 1
ATOM 2542 C CA . GLN B 1 159 ? 7.73 -12.117 -5.16 1 98.62 159 GLN B CA 1
ATOM 2543 C C . GLN B 1 159 ? 6.441 -12.75 -5.68 1 98.62 159 GLN B C 1
ATOM 2545 O O . GLN B 1 159 ? 6.48 -13.758 -6.387 1 98.62 159 GLN B O 1
ATOM 2550 N N . MET B 1 160 ? 5.355 -12.148 -5.375 1 98.69 160 MET B N 1
ATOM 2551 C CA . MET B 1 160 ? 4.07 -12.695 -5.809 1 98.69 160 MET B CA 1
ATOM 2552 C C . MET B 1 160 ? 3.881 -12.516 -7.309 1 98.69 160 MET B C 1
ATOM 2554 O O . MET B 1 160 ? 3.273 -13.359 -7.969 1 98.69 160 MET B O 1
ATOM 2558 N N . THR B 1 161 ? 4.383 -11.422 -7.805 1 98.88 161 THR B N 1
ATOM 2559 C CA . THR B 1 161 ? 4.391 -11.211 -9.25 1 98.88 161 THR B CA 1
ATOM 2560 C C . THR B 1 161 ? 5.176 -12.32 -9.953 1 98.88 161 THR B C 1
ATOM 2562 O O . THR B 1 161 ? 4.719 -12.875 -10.953 1 98.88 161 THR B O 1
ATOM 2565 N N . GLU B 1 162 ? 6.293 -12.664 -9.422 1 98.81 162 GLU B N 1
ATOM 2566 C CA . GLU B 1 162 ? 7.102 -13.75 -9.977 1 98.81 162 GLU B CA 1
ATOM 2567 C C . GLU B 1 162 ? 6.352 -15.078 -9.93 1 98.81 162 GLU B C 1
ATOM 2569 O O . GLU B 1 162 ? 6.414 -15.867 -10.875 1 98.81 162 GLU B O 1
ATOM 2574 N N . ALA B 1 163 ? 5.715 -15.32 -8.844 1 98.75 163 ALA B N 1
ATOM 2575 C CA . ALA B 1 163 ? 4.934 -16.547 -8.695 1 98.75 163 ALA B CA 1
ATOM 2576 C C . ALA B 1 163 ? 3.828 -16.625 -9.742 1 98.75 163 ALA B C 1
ATOM 2578 O O . ALA B 1 163 ? 3.613 -17.672 -10.352 1 98.75 163 ALA B O 1
ATOM 2579 N N . ALA B 1 164 ? 3.098 -15.531 -9.945 1 98.88 164 ALA B N 1
ATOM 2580 C CA . ALA B 1 164 ? 2.043 -15.5 -10.953 1 98.88 164 ALA B CA 1
ATOM 2581 C C . ALA B 1 164 ? 2.605 -15.797 -12.344 1 98.88 164 ALA B C 1
ATOM 2583 O O . ALA B 1 164 ? 2.023 -16.578 -13.102 1 98.88 164 ALA B O 1
ATOM 2584 N N . ASN B 1 165 ? 3.713 -15.172 -12.656 1 98.88 165 ASN B N 1
ATOM 2585 C CA . ASN B 1 165 ? 4.371 -15.422 -13.938 1 98.88 165 ASN B CA 1
ATOM 2586 C C . ASN B 1 165 ? 4.781 -16.891 -14.078 1 98.88 165 ASN B C 1
ATOM 2588 O O . ASN B 1 165 ? 4.637 -17.469 -15.148 1 98.88 165 ASN B O 1
ATOM 2592 N N . ARG B 1 166 ? 5.305 -17.438 -13.047 1 98.69 166 ARG B N 1
ATOM 2593 C CA . ARG B 1 166 ? 5.719 -18.828 -13.062 1 98.69 166 ARG B CA 1
ATOM 2594 C C . ARG B 1 166 ? 4.535 -19.75 -13.352 1 98.69 166 ARG B C 1
ATOM 2596 O O . ARG B 1 166 ? 4.633 -20.656 -14.18 1 98.69 166 ARG B O 1
ATOM 2603 N N . VAL B 1 167 ? 3.436 -19.547 -12.68 1 98.56 167 VAL B N 1
ATOM 2604 C CA . VAL B 1 167 ? 2.23 -20.328 -12.914 1 98.56 167 VAL B CA 1
ATOM 2605 C C . VAL B 1 167 ? 1.822 -20.234 -14.383 1 98.56 167 VAL B C 1
ATOM 2607 O O . VAL B 1 167 ? 1.537 -21.25 -15.016 1 98.56 167 VAL B O 1
ATOM 2610 N N . THR B 1 168 ? 1.786 -19.062 -14.898 1 98.62 168 THR B N 1
ATOM 2611 C CA . THR B 1 168 ? 1.406 -18.828 -16.281 1 98.62 168 THR B CA 1
ATOM 2612 C C . THR B 1 168 ? 2.338 -19.578 -17.234 1 98.62 168 THR B C 1
ATOM 2614 O O . THR B 1 168 ? 1.878 -20.281 -18.141 1 98.62 168 THR B O 1
ATOM 2617 N N . ASN B 1 169 ? 3.58 -19.453 -17.031 1 98.19 169 ASN B N 1
ATOM 2618 C CA . ASN B 1 169 ? 4.574 -20.047 -17.922 1 98.19 169 ASN B CA 1
ATOM 2619 C C . ASN B 1 169 ? 4.512 -21.562 -17.891 1 98.19 169 ASN B C 1
ATOM 2621 O O . ASN B 1 169 ? 4.582 -22.219 -18.938 1 98.19 169 ASN B O 1
ATOM 2625 N N . LEU B 1 170 ? 4.391 -22.172 -16.766 1 97.69 170 LEU B N 1
ATOM 2626 C CA . LEU B 1 170 ? 4.312 -23.609 -16.641 1 97.69 170 LEU B CA 1
ATOM 2627 C C . LEU B 1 170 ? 3.047 -24.141 -17.312 1 97.69 170 LEU B C 1
ATOM 2629 O O . LEU B 1 170 ? 3.088 -25.172 -18 1 97.69 170 LEU B O 1
ATOM 2633 N N . TYR B 1 171 ? 2.01 -23.438 -17.078 1 97.62 171 TYR B N 1
ATOM 2634 C CA . TYR B 1 171 ? 0.767 -23.844 -17.734 1 97.62 171 TYR B CA 1
ATOM 2635 C C . TYR B 1 171 ? 0.914 -23.844 -19.25 1 97.62 171 TYR B C 1
ATOM 2637 O O . TYR B 1 171 ? 0.543 -24.797 -19.922 1 97.62 171 TYR B O 1
ATOM 2645 N N . LEU B 1 172 ? 1.387 -22.75 -19.797 1 96.94 172 LEU B N 1
ATOM 2646 C CA . LEU B 1 172 ? 1.521 -22.594 -21.234 1 96.94 172 LEU B CA 1
ATOM 2647 C C . LEU B 1 172 ? 2.475 -23.625 -21.812 1 96.94 172 LEU B C 1
ATOM 2649 O O . LEU B 1 172 ? 2.246 -24.156 -22.906 1 96.94 172 LEU B O 1
ATOM 2653 N N . ASN B 1 173 ? 3.486 -24.016 -21.125 1 95.62 173 ASN B N 1
ATOM 2654 C CA . ASN B 1 173 ? 4.492 -24.953 -21.594 1 95.62 173 ASN B CA 1
ATOM 2655 C C . ASN B 1 173 ? 4.004 -26.391 -21.5 1 95.62 173 ASN B C 1
ATOM 2657 O O . ASN B 1 173 ? 4.297 -27.219 -22.359 1 95.62 173 ASN B O 1
ATOM 2661 N N . GLU B 1 174 ? 3.301 -26.688 -20.438 1 91.5 174 GLU B N 1
ATOM 2662 C CA . GLU B 1 174 ? 2.967 -28.078 -20.141 1 91.5 174 GLU B CA 1
ATOM 2663 C C . GLU B 1 174 ? 1.571 -28.422 -20.656 1 91.5 174 GLU B C 1
ATOM 2665 O O . GLU B 1 174 ? 1.286 -29.594 -20.953 1 91.5 174 GLU B O 1
ATOM 2670 N N . VAL B 1 175 ? 0.744 -27.531 -20.625 1 87.25 175 VAL B N 1
ATOM 2671 C CA . VAL B 1 175 ? -0.644 -27.828 -20.969 1 87.25 175 VAL B CA 1
ATOM 2672 C C . VAL B 1 175 ? -0.964 -27.266 -22.359 1 87.25 175 VAL B C 1
ATOM 2674 O O . VAL B 1 175 ? -1.54 -27.969 -23.203 1 87.25 175 VAL B O 1
ATOM 2677 N N . ALA B 1 176 ? -0.619 -26 -22.594 1 81.44 176 ALA B N 1
ATOM 2678 C CA . ALA B 1 176 ? -1.012 -25.328 -23.828 1 81.44 176 ALA B CA 1
ATOM 2679 C C . ALA B 1 176 ? 0.038 -25.531 -24.922 1 81.44 176 ALA B C 1
ATOM 2681 O O . ALA B 1 176 ? -0.133 -25.062 -26.047 1 81.44 176 ALA B O 1
ATOM 2682 N N . GLY B 1 177 ? 1.113 -26.141 -24.625 1 71.94 177 GLY B N 1
ATOM 2683 C CA . GLY B 1 177 ? 2.193 -26.328 -25.578 1 71.94 177 GLY B CA 1
ATOM 2684 C C . GLY B 1 177 ? 1.708 -26.734 -26.953 1 71.94 177 GLY B C 1
ATOM 2685 O O . GLY B 1 177 ? 0.582 -27.219 -27.109 1 71.94 177 GLY B O 1
ATOM 2686 N N . PRO B 1 178 ? 2.477 -26.297 -28.047 1 59 178 PRO B N 1
ATOM 2687 C CA . PRO B 1 178 ? 2.184 -26.75 -29.406 1 59 178 PRO B CA 1
ATOM 2688 C C . PRO B 1 178 ? 2.121 -28.281 -29.516 1 59 178 PRO B C 1
ATOM 2690 O O . PRO B 1 178 ? 2.691 -28.984 -28.688 1 59 178 PRO B O 1
#

Secondary structure (DSSP, 8-state):
-------------------S------TTSHHHHHHHHHHHHHHHHHH-SSGGGGGGS-BTTTB-HHHHHHHHHHHHHHHHH--HHHHHHHHHS---------------------------------------PPBPHHHHHHHHHHHHHHHHHHHHHHHHHHHHHHHHHHHHHHTS--/-------------------S------TTSHHHHHHHHHHHHHHHHHH-S-GGGGGGS-BTTTB-HHHHHHHHHHHHHHHHH--HHHHHHHHHS---------------------------------------PPBPHHHHHHHHHHHHHHHHHHHHHHHHHHHHHHHHHHHHHHTS--

Foldseek 3Di:
DDPPPDPDPPPPPPPPCPVPPPPPDDCLFLVVLLVLLLVLLVLLVVQCPDLVVQCVDADPPPGRLSVLNVVSVVVNCCVVPNDVVCVVVVVVVVPPPPPPPPPPPPPPPDPDDDDDDDDPDPPDPPVPPPPDDDDDVVVVVVVVVVVVVRVVSSVVSVVSSVSSNVSSVSCCVPPVND/DDPPPDPDPPPPPPPPCPVPPPPPDDCLFLVVLLVLLLVLLVLLVVQCPDLVVQCVDADPPPGRLSVLNVVSVVVNCCVVPNDVVCVVVVVVVVPPPPPPPPPPPPPPPPDDDDDDDDDDPPPDPPPPPPPDDDDDVVVVVVVVVVVVVRVVSSVVSVVSSVSSNVSSVSCCVPPVND

InterPro domains:
  IPR009786 Spot 14 family [PF07084] (28-175)
  IPR009786 Spot 14 family [PTHR14315] (24-175)
  IPR053719 Lipogenesis and Microtubule Stabilization Superfamily [G3DSA:6.10.140.1610] (23-177)

pLDDT: mean 71.63, std 30.2, range [19.53, 98.88]

Organism: Ramazzottius varieornatus (NCBI:txid947166)

Radius of gyration: 32.71 Å; Cα contacts (8 Å, |Δi|>4): 268; chains: 2; bounding box: 73×118×118 Å

Solvent-accessible surface area (backbone atoms only — not comparable to full-atom values): 21589 Å² total; per-residue (Å²): 135,83,78,74,76,75,78,78,79,75,75,72,73,72,68,71,76,72,72,61,74,72,75,83,49,32,87,65,5,46,62,29,36,51,50,50,26,51,50,31,46,50,51,26,60,68,67,50,82,57,58,75,60,34,66,76,46,88,37,91,77,49,26,18,42,36,57,47,52,52,49,52,56,47,48,50,49,30,57,56,44,18,65,58,75,55,50,55,49,58,65,59,61,66,54,78,72,76,81,69,80,76,73,75,75,72,80,71,75,77,75,74,86,92,84,86,76,82,78,76,74,80,72,76,82,66,80,64,75,73,74,76,63,55,56,34,64,66,58,55,49,50,52,51,52,48,56,51,48,48,51,52,48,37,54,52,35,51,54,50,27,50,51,31,46,50,54,37,51,51,43,44,59,71,70,62,43,134,136,83,79,75,76,74,79,78,79,75,75,71,73,74,70,73,76,68,72,61,72,74,75,82,50,34,88,64,5,48,64,29,34,51,49,51,28,50,48,31,46,50,50,24,60,67,67,50,82,58,58,72,61,33,65,76,46,89,39,93,77,50,27,18,42,37,56,48,52,52,51,53,56,47,48,51,47,31,58,57,43,17,66,58,75,56,50,54,48,59,64,59,60,65,52,76,71,77,82,69,78,80,74,76,75,72,79,69,81,68,85,76,92,84,86,84,83,80,80,78,75,79,72,76,80,66,80,63,76,72,76,75,63,54,54,34,64,65,58,54,50,50,52,52,51,47,54,50,47,47,52,51,49,36,55,52,36,51,53,50,27,52,50,31,46,48,53,38,52,50,43,44,60,72,71,62,42,132